Protein AF-A0A1H8PXK1-F1 (afdb_monomer)

Organism: NCBI:txid310780

Structure (mmCIF, N/CA/C/O backbone):
data_AF-A0A1H8PXK1-F1
#
_entry.id   AF-A0A1H8PXK1-F1
#
loop_
_atom_site.group_PDB
_atom_site.id
_atom_site.type_symbol
_atom_site.label_atom_id
_atom_site.label_alt_id
_atom_site.label_comp_id
_atom_site.label_asym_id
_atom_site.label_entity_id
_atom_site.label_seq_id
_atom_site.pdbx_PDB_ins_code
_atom_site.Cartn_x
_atom_site.Cartn_y
_atom_site.Cartn_z
_atom_site.occupancy
_atom_site.B_iso_or_equiv
_atom_site.auth_seq_id
_atom_site.auth_comp_id
_atom_site.auth_asym_id
_atom_site.auth_atom_id
_atom_site.pdbx_PDB_model_num
ATOM 1 N N . MET A 1 1 ? -18.614 -4.340 38.961 1.00 63.00 1 MET A N 1
ATOM 2 C CA . MET A 1 1 ? -19.180 -4.290 37.592 1.00 63.00 1 MET A CA 1
ATOM 3 C C . MET A 1 1 ? -18.493 -3.220 36.742 1.00 63.00 1 MET A C 1
ATOM 5 O O . MET A 1 1 ? -17.896 -3.577 35.738 1.00 63.00 1 MET A O 1
ATOM 9 N N . VAL A 1 2 ? -18.490 -1.946 37.166 1.00 73.38 2 VAL A N 1
ATOM 10 C CA . VAL A 1 2 ? -17.862 -0.827 36.426 1.00 73.38 2 VAL A CA 1
ATOM 11 C C . VAL A 1 2 ? -16.369 -1.059 36.145 1.00 73.38 2 VAL A C 1
ATOM 13 O O . VAL A 1 2 ? -15.947 -0.914 35.009 1.00 73.38 2 VAL A O 1
ATOM 16 N N . THR A 1 3 ? -15.591 -1.540 37.122 1.00 78.31 3 THR A N 1
ATOM 17 C CA . THR A 1 3 ? -14.147 -1.825 36.960 1.00 78.31 3 THR A CA 1
ATOM 18 C C . THR A 1 3 ? -13.835 -2.899 35.912 1.00 78.31 3 THR A C 1
ATOM 20 O O . THR A 1 3 ? -12.806 -2.842 35.248 1.00 78.31 3 THR A O 1
ATOM 23 N N . LEU A 1 4 ? -14.718 -3.892 35.753 1.00 80.62 4 LEU A N 1
ATOM 24 C CA . LEU A 1 4 ? -14.545 -4.949 34.753 1.00 80.62 4 LEU A CA 1
ATOM 25 C C . LEU A 1 4 ? -14.787 -4.400 33.343 1.00 80.62 4 LEU A C 1
ATOM 27 O O . LEU A 1 4 ? -13.998 -4.659 32.442 1.00 80.62 4 LEU A O 1
ATOM 31 N N . LEU A 1 5 ? -15.831 -3.583 33.173 1.00 74.44 5 LEU A N 1
ATOM 32 C CA . LEU A 1 5 ? -16.123 -2.929 31.899 1.00 74.44 5 LEU A CA 1
ATOM 33 C C . LEU A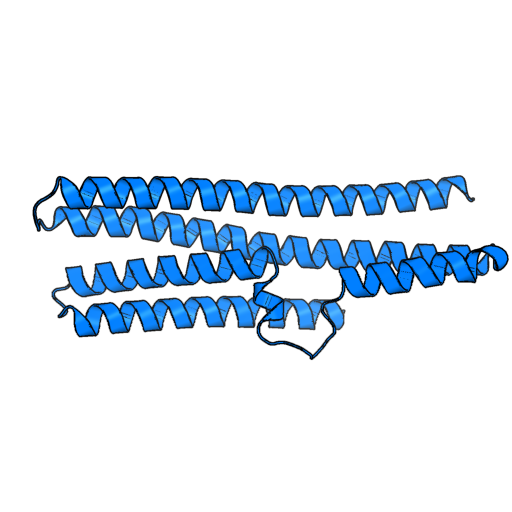 1 5 ? -15.025 -1.924 31.516 1.00 74.44 5 LEU A C 1
ATOM 35 O O . LEU A 1 5 ? -14.643 -1.856 30.350 1.00 74.44 5 LEU A O 1
ATOM 39 N N . THR A 1 6 ? -14.479 -1.158 32.466 1.00 80.00 6 THR A N 1
ATOM 40 C CA . THR A 1 6 ? -13.394 -0.213 32.156 1.00 80.00 6 THR A CA 1
ATOM 41 C C . THR A 1 6 ? -12.104 -0.946 31.805 1.00 80.00 6 THR A C 1
ATOM 43 O O . THR A 1 6 ? -11.433 -0.556 30.855 1.00 80.00 6 THR A O 1
ATOM 46 N N . THR A 1 7 ? -11.793 -2.047 32.495 1.00 85.44 7 THR A N 1
ATOM 47 C CA . THR A 1 7 ? -10.635 -2.899 32.176 1.00 85.44 7 THR A CA 1
ATOM 48 C C . THR A 1 7 ? -10.753 -3.495 30.772 1.00 85.44 7 THR A C 1
ATOM 50 O O . THR A 1 7 ? -9.784 -3.467 30.017 1.00 85.44 7 THR A O 1
ATOM 53 N N . GLU A 1 8 ? -11.940 -3.972 30.387 1.00 84.00 8 GLU A N 1
ATOM 54 C CA . GLU A 1 8 ? -12.189 -4.488 29.036 1.00 84.00 8 GLU A CA 1
ATOM 55 C C . GLU A 1 8 ? -12.054 -3.390 27.969 1.00 84.00 8 GLU A C 1
ATOM 57 O O . GLU A 1 8 ? -11.406 -3.597 26.944 1.00 84.00 8 GLU A O 1
ATOM 62 N N . HIS A 1 9 ? -12.579 -2.187 28.233 1.00 83.88 9 HIS A N 1
ATOM 63 C CA . HIS A 1 9 ? -12.414 -1.033 27.344 1.00 83.88 9 HIS A CA 1
ATOM 64 C C . HIS A 1 9 ? -10.935 -0.696 27.105 1.00 83.88 9 HIS A C 1
ATOM 66 O O . HIS A 1 9 ? -10.508 -0.555 25.958 1.00 83.88 9 HIS A O 1
ATOM 72 N N . TYR A 1 10 ? -10.142 -0.617 28.179 1.00 83.88 10 TYR A N 1
ATOM 73 C CA . TYR A 1 10 ? -8.703 -0.369 28.081 1.00 83.88 10 TYR A CA 1
ATOM 74 C C . TYR A 1 10 ? -7.969 -1.505 27.359 1.00 83.88 10 TYR A C 1
ATOM 76 O O . TYR A 1 10 ? -7.043 -1.232 26.594 1.00 83.88 10 TYR A O 1
ATOM 84 N N . ASN A 1 11 ? -8.381 -2.765 27.543 1.00 85.25 11 ASN A N 1
ATOM 85 C CA . ASN A 1 11 ? -7.791 -3.903 26.833 1.00 85.25 11 ASN A CA 1
ATOM 86 C C . ASN A 1 11 ? -8.023 -3.787 25.318 1.00 85.25 11 ASN A C 1
ATOM 88 O O . ASN A 1 11 ? -7.070 -3.879 24.544 1.00 85.25 11 ASN A O 1
ATOM 92 N N . LEU A 1 12 ? -9.258 -3.491 24.897 1.00 82.62 12 LEU A N 1
ATOM 93 C CA . LEU A 1 12 ? -9.600 -3.288 23.486 1.00 82.62 12 LEU A CA 1
ATOM 94 C C . LEU A 1 12 ? -8.857 -2.091 22.877 1.00 82.62 12 LEU A C 1
ATOM 96 O O . LEU A 1 12 ? -8.284 -2.223 21.797 1.00 82.62 12 LEU A O 1
ATOM 100 N N . GLN A 1 13 ? -8.787 -0.951 23.577 1.00 84.12 13 GLN A N 1
ATOM 101 C CA . GLN A 1 13 ? -8.002 0.203 23.116 1.00 84.12 13 GLN A CA 1
ATOM 102 C C . GLN A 1 13 ? -6.506 -0.114 23.001 1.00 84.12 13 GLN A C 1
ATOM 104 O O . GLN A 1 13 ? -5.869 0.269 22.020 1.00 84.12 13 GLN A O 1
ATOM 109 N N . THR A 1 14 ? -5.945 -0.854 23.961 1.00 86.50 14 THR A N 1
ATOM 110 C CA . THR A 1 14 ? -4.534 -1.267 23.927 1.00 86.50 14 THR A CA 1
ATOM 111 C C . THR A 1 14 ? -4.254 -2.168 22.727 1.00 86.50 14 THR A C 1
ATOM 113 O O . THR A 1 14 ? -3.273 -1.961 22.013 1.00 86.50 14 THR A O 1
ATOM 116 N N . ARG A 1 15 ? -5.138 -3.137 22.453 1.00 82.94 15 ARG A N 1
ATOM 117 C CA . ARG A 1 15 ? -5.032 -4.014 21.275 1.00 82.94 15 ARG A CA 1
ATOM 118 C C . ARG A 1 15 ? -5.136 -3.235 19.967 1.00 82.94 15 ARG A C 1
ATOM 120 O O . ARG A 1 15 ? -4.348 -3.474 19.050 1.00 82.94 15 ARG A O 1
ATOM 127 N N . ARG A 1 16 ? -6.048 -2.263 19.900 1.00 84.31 16 ARG A N 1
ATOM 128 C CA . ARG A 1 16 ? -6.195 -1.355 18.757 1.00 84.31 16 ARG A CA 1
ATOM 129 C C . ARG A 1 16 ? -4.911 -0.553 18.505 1.00 84.31 16 ARG A C 1
ATOM 131 O O . ARG A 1 16 ? -4.371 -0.570 17.403 1.00 84.31 16 ARG A O 1
ATOM 138 N N . ALA A 1 17 ? -4.354 0.067 19.546 1.00 82.56 17 ALA A N 1
ATOM 139 C CA . ALA A 1 17 ? -3.106 0.825 19.454 1.00 82.56 17 ALA A CA 1
ATOM 140 C C . ALA A 1 17 ? -1.910 -0.047 19.028 1.00 82.56 17 ALA A C 1
ATOM 142 O O . ALA A 1 17 ? -1.105 0.379 18.199 1.00 82.56 17 ALA A O 1
ATOM 143 N N . ALA A 1 18 ? -1.814 -1.281 19.536 1.00 83.94 18 ALA A N 1
ATOM 144 C CA . ALA A 1 18 ? -0.779 -2.233 19.128 1.00 83.94 18 ALA A CA 1
ATOM 145 C C . ALA A 1 18 ? -0.881 -2.596 17.634 1.00 83.94 18 ALA A C 1
ATOM 147 O O . ALA A 1 18 ? 0.130 -2.621 16.937 1.00 83.94 18 ALA A O 1
ATOM 148 N N . THR A 1 19 ? -2.103 -2.796 17.134 1.00 83.25 19 THR A N 1
ATOM 149 C CA . THR A 1 19 ? -2.398 -3.110 15.724 1.00 83.25 19 THR A CA 1
ATOM 150 C C . THR A 1 19 ? -1.973 -1.964 14.794 1.00 83.25 19 THR A C 1
ATOM 152 O O . THR A 1 19 ? -1.296 -2.188 13.787 1.00 83.25 19 THR A O 1
ATOM 155 N N . ILE A 1 20 ? -2.283 -0.716 15.170 1.00 82.62 20 ILE A N 1
ATOM 156 C CA . ILE A 1 20 ? -1.839 0.493 14.452 1.00 82.62 20 ILE A CA 1
ATOM 157 C C . ILE A 1 20 ? -0.308 0.617 14.480 1.00 82.62 20 ILE A C 1
ATOM 159 O O . ILE A 1 20 ? 0.314 0.906 13.455 1.00 82.62 20 ILE A O 1
ATOM 163 N N . GLY A 1 21 ? 0.313 0.370 15.637 1.00 84.94 21 GLY A N 1
ATOM 164 C CA . GLY A 1 21 ? 1.768 0.379 15.791 1.00 84.94 21 GLY A CA 1
ATOM 165 C C . GLY A 1 21 ? 2.464 -0.652 14.898 1.00 84.94 21 GLY A C 1
ATOM 166 O O . GLY A 1 21 ? 3.446 -0.325 14.232 1.00 84.94 21 GLY A O 1
ATOM 167 N N . GLU A 1 22 ? 1.927 -1.870 14.817 1.00 88.06 22 GLU A N 1
ATOM 168 C CA . GLU A 1 22 ? 2.435 -2.932 13.942 1.00 88.06 22 GLU A CA 1
ATOM 169 C C . GLU A 1 22 ? 2.331 -2.539 12.457 1.00 88.06 22 GLU A C 1
ATOM 171 O O . GLU A 1 22 ? 3.290 -2.725 11.699 1.00 88.06 22 GLU A O 1
ATOM 176 N N . ALA A 1 23 ? 1.206 -1.945 12.038 1.00 85.12 23 ALA A N 1
ATOM 177 C CA . ALA A 1 23 ? 1.016 -1.473 10.667 1.00 85.12 23 ALA A CA 1
ATOM 178 C C . ALA A 1 23 ? 2.016 -0.363 10.299 1.00 85.12 23 ALA A C 1
ATOM 180 O O . ALA A 1 23 ? 2.687 -0.453 9.269 1.00 85.12 23 ALA A O 1
ATOM 181 N N . ASN A 1 24 ? 2.174 0.644 11.164 1.00 87.88 24 ASN A N 1
ATOM 182 C CA . ASN A 1 24 ? 3.118 1.744 10.953 1.00 87.88 24 ASN A CA 1
ATOM 183 C C . ASN A 1 24 ? 4.578 1.270 10.971 1.00 87.88 24 ASN A C 1
ATOM 185 O O . ASN A 1 24 ? 5.387 1.728 10.159 1.00 87.88 24 ASN A O 1
ATOM 189 N N . GLY A 1 25 ? 4.916 0.331 11.860 1.00 89.56 25 GLY A N 1
ATOM 190 C CA . GLY A 1 25 ? 6.245 -0.274 11.924 1.00 89.56 25 GLY A CA 1
ATOM 191 C C . GLY A 1 25 ? 6.600 -0.989 10.622 1.00 89.56 25 GLY A C 1
ATOM 192 O O . GLY A 1 25 ? 7.664 -0.744 10.051 1.00 89.56 25 GLY A O 1
ATOM 193 N N . ARG A 1 26 ? 5.679 -1.801 10.085 1.00 92.06 26 ARG A N 1
ATOM 194 C CA . ARG A 1 26 ? 5.889 -2.461 8.789 1.00 92.06 26 ARG A CA 1
ATOM 195 C C . ARG A 1 26 ? 5.992 -1.478 7.626 1.00 92.06 26 ARG A C 1
ATOM 197 O O . ARG A 1 26 ? 6.892 -1.627 6.801 1.00 92.06 26 ARG A O 1
ATOM 204 N N . ALA A 1 27 ? 5.118 -0.473 7.572 1.00 90.31 27 ALA A N 1
ATOM 205 C CA . ALA A 1 27 ? 5.166 0.561 6.541 1.00 90.31 27 ALA A CA 1
ATOM 206 C C . ALA A 1 27 ? 6.517 1.294 6.542 1.00 90.31 27 ALA A C 1
ATOM 208 O O . ALA A 1 27 ? 7.114 1.496 5.488 1.00 90.31 27 ALA A O 1
ATOM 209 N N . SER A 1 28 ? 7.036 1.622 7.728 1.00 92.69 28 SER A N 1
ATOM 210 C CA . SER A 1 28 ? 8.327 2.299 7.886 1.00 92.69 28 SER A CA 1
ATOM 211 C C . SER A 1 28 ? 9.496 1.434 7.409 1.00 92.69 28 SER A C 1
ATOM 213 O O . SER A 1 28 ? 10.359 1.924 6.685 1.00 92.69 28 SER A O 1
ATOM 215 N N . ILE A 1 29 ? 9.509 0.140 7.758 1.00 94.62 29 ILE A N 1
ATOM 216 C CA . ILE A 1 29 ? 10.537 -0.807 7.292 1.00 94.62 29 ILE A CA 1
ATOM 217 C C . ILE A 1 29 ? 10.499 -0.929 5.766 1.00 94.62 29 ILE A C 1
ATOM 219 O O . ILE A 1 29 ? 11.542 -0.859 5.117 1.00 94.62 29 ILE A O 1
ATOM 223 N N . PHE A 1 30 ? 9.304 -1.064 5.188 1.00 94.62 30 PHE A N 1
ATOM 224 C CA . PHE A 1 30 ? 9.127 -1.147 3.742 1.00 94.62 30 PHE A CA 1
ATOM 225 C C . PHE A 1 30 ? 9.618 0.120 3.032 1.00 94.62 30 PHE A C 1
ATOM 227 O O . PHE A 1 30 ? 10.437 0.027 2.121 1.00 94.62 30 PHE A O 1
ATOM 234 N N . LEU A 1 31 ? 9.191 1.305 3.474 1.00 94.81 31 LEU A N 1
ATOM 235 C CA . LEU A 1 31 ? 9.626 2.576 2.889 1.00 94.81 31 LEU A CA 1
ATOM 236 C C . LEU A 1 31 ? 11.137 2.796 3.033 1.00 94.81 31 LEU A C 1
ATOM 238 O O . LEU A 1 31 ? 11.771 3.303 2.106 1.00 94.81 31 LEU A O 1
ATOM 242 N N . GLY A 1 32 ? 11.725 2.381 4.158 1.00 96.69 32 GLY A N 1
ATOM 243 C CA . GLY A 1 32 ? 13.173 2.395 4.361 1.00 96.69 32 GLY A CA 1
ATOM 244 C C . GLY A 1 32 ? 13.905 1.497 3.360 1.00 96.69 32 GLY A C 1
ATOM 245 O O . GLY A 1 32 ? 14.854 1.946 2.716 1.00 96.69 32 GLY A O 1
ATOM 246 N N . ALA A 1 33 ? 13.427 0.264 3.166 1.00 96.50 33 ALA A N 1
ATOM 247 C CA . ALA A 1 33 ? 13.987 -0.673 2.194 1.00 96.50 33 ALA A CA 1
ATOM 248 C C . ALA A 1 33 ? 13.853 -0.160 0.752 1.00 96.50 33 ALA A C 1
ATOM 250 O O . ALA A 1 33 ? 14.826 -0.197 0.001 1.00 96.50 33 ALA A O 1
ATOM 251 N N . VAL A 1 34 ? 12.686 0.376 0.378 1.00 96.00 34 VAL A N 1
ATOM 252 C CA . VAL A 1 34 ? 12.451 0.973 -0.947 1.00 96.00 34 VAL A CA 1
ATOM 253 C C . VAL A 1 34 ? 13.386 2.151 -1.183 1.00 96.00 34 VAL A C 1
ATOM 255 O O . VAL A 1 34 ? 14.027 2.218 -2.227 1.00 96.00 34 VAL A O 1
ATOM 258 N N . SER A 1 35 ? 13.524 3.045 -0.204 1.00 96.50 35 SER A N 1
ATOM 259 C CA . SER A 1 35 ? 14.420 4.198 -0.314 1.00 96.50 35 SER A CA 1
ATOM 260 C C . SER A 1 35 ? 15.870 3.754 -0.520 1.00 96.50 35 SER A C 1
ATOM 262 O O . SER A 1 35 ? 16.519 4.200 -1.463 1.00 96.50 35 SER A O 1
ATOM 264 N N . ALA A 1 36 ? 16.364 2.825 0.305 1.00 95.88 36 ALA A N 1
ATOM 265 C CA . ALA A 1 36 ? 17.718 2.290 0.177 1.00 95.88 36 ALA A CA 1
ATOM 266 C C . ALA A 1 36 ? 17.940 1.559 -1.161 1.00 95.88 36 ALA A C 1
ATOM 268 O O . ALA A 1 36 ? 18.980 1.740 -1.794 1.00 95.88 36 ALA A O 1
ATOM 269 N N . GLY A 1 37 ? 16.960 0.775 -1.618 1.00 94.75 37 GLY A N 1
ATOM 270 C CA . GLY A 1 37 ? 17.036 0.054 -2.888 1.00 94.75 37 GLY A CA 1
ATOM 271 C C . GLY A 1 37 ? 17.039 0.983 -4.103 1.00 94.75 37 GLY A C 1
ATOM 272 O O . GLY A 1 37 ? 17.863 0.809 -4.997 1.00 94.75 37 GLY A O 1
ATOM 273 N N . LEU A 1 38 ? 16.198 2.022 -4.115 1.00 93.44 38 LEU A N 1
ATOM 274 C CA . LEU A 1 38 ? 16.193 3.028 -5.184 1.00 93.44 38 LEU A CA 1
ATOM 275 C C . LEU A 1 38 ? 17.495 3.839 -5.216 1.00 93.44 38 LEU A C 1
ATOM 277 O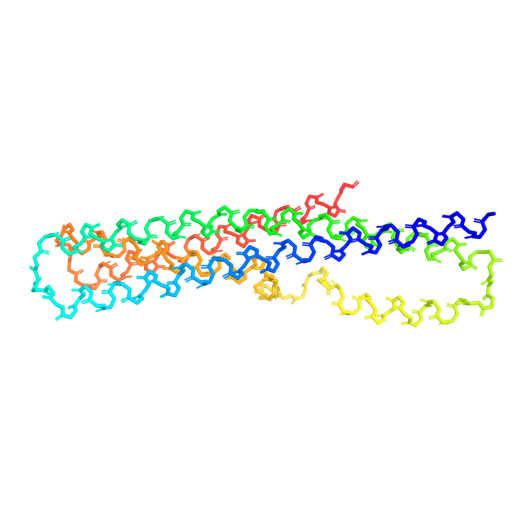 O . LEU A 1 38 ? 18.000 4.142 -6.296 1.00 93.44 38 LEU A O 1
ATOM 281 N N . ILE A 1 39 ? 18.074 4.146 -4.050 1.00 94.25 39 ILE A N 1
ATOM 282 C CA . ILE A 1 39 ? 19.400 4.771 -3.958 1.00 94.25 39 ILE A CA 1
ATOM 283 C C . ILE A 1 39 ? 20.468 3.852 -4.570 1.00 94.25 39 ILE A C 1
ATOM 285 O O . ILE A 1 39 ? 21.288 4.314 -5.365 1.00 94.25 39 ILE A O 1
ATOM 289 N N . ALA A 1 40 ? 20.447 2.555 -4.247 1.00 92.12 40 ALA A N 1
ATOM 290 C CA . ALA A 1 40 ? 21.396 1.583 -4.788 1.00 92.12 40 ALA A CA 1
ATOM 291 C C . ALA A 1 40 ? 21.299 1.463 -6.320 1.00 92.12 40 ALA A C 1
ATOM 293 O O . ALA A 1 40 ? 22.327 1.500 -6.996 1.00 92.12 40 ALA A O 1
ATOM 294 N N . ILE A 1 41 ? 20.079 1.400 -6.866 1.00 90.94 41 ILE A N 1
ATOM 295 C CA . ILE A 1 41 ? 19.820 1.412 -8.317 1.00 90.94 41 ILE A CA 1
ATOM 296 C C . ILE A 1 41 ? 20.350 2.708 -8.949 1.00 90.94 41 ILE A C 1
ATOM 298 O O . ILE A 1 41 ? 21.052 2.666 -9.959 1.00 90.94 41 ILE A O 1
ATOM 302 N N . GLY A 1 42 ? 20.092 3.864 -8.328 1.00 88.44 42 GLY A N 1
ATOM 303 C CA . GLY A 1 42 ? 20.587 5.158 -8.805 1.00 88.44 42 GLY A CA 1
ATOM 304 C C . GLY A 1 42 ? 22.115 5.213 -8.910 1.00 88.44 42 GLY A C 1
ATOM 305 O O . GLY A 1 42 ? 22.654 5.606 -9.946 1.00 88.44 42 GLY A O 1
ATOM 306 N N . PHE A 1 43 ? 22.832 4.754 -7.879 1.00 88.44 43 PHE A N 1
ATOM 307 C CA . PHE A 1 43 ? 24.296 4.663 -7.920 1.00 88.44 43 PHE A CA 1
ATOM 308 C C . PHE A 1 43 ? 24.790 3.662 -8.968 1.00 88.44 43 PHE A C 1
ATOM 310 O O . PHE A 1 43 ? 25.752 3.943 -9.693 1.00 88.44 43 PHE A O 1
ATOM 317 N N . HIS A 1 44 ? 24.124 2.515 -9.089 1.00 84.62 44 HIS A N 1
ATOM 318 C CA . HIS A 1 44 ? 24.481 1.504 -10.074 1.00 84.62 44 HIS A CA 1
ATOM 319 C C . HIS A 1 44 ? 24.360 2.040 -11.510 1.00 84.62 44 HIS A C 1
ATOM 321 O O . HIS A 1 44 ? 25.294 1.889 -12.301 1.00 84.62 44 HIS A O 1
ATOM 327 N N . GLY A 1 45 ? 23.282 2.766 -11.824 1.00 78.88 45 GLY A N 1
ATOM 328 C CA . GLY A 1 45 ? 23.059 3.371 -13.141 1.00 78.88 45 GLY A CA 1
ATOM 329 C C . GLY A 1 45 ? 24.045 4.487 -13.516 1.00 78.88 45 GLY A C 1
ATOM 330 O O . GLY A 1 45 ? 24.281 4.715 -14.698 1.00 78.88 45 GLY A O 1
ATOM 331 N N . THR A 1 46 ? 24.656 5.170 -12.540 1.00 75.69 46 THR A N 1
ATOM 332 C CA . THR A 1 46 ? 25.688 6.199 -12.810 1.00 75.69 46 THR A CA 1
ATOM 333 C C . THR A 1 46 ? 27.091 5.631 -13.035 1.00 75.69 46 THR A C 1
ATOM 335 O O . THR A 1 46 ? 27.907 6.265 -13.700 1.00 75.69 46 THR A O 1
ATOM 338 N N . SER A 1 47 ? 27.383 4.454 -12.476 1.00 69.62 47 SER A N 1
ATOM 339 C CA . SER A 1 47 ? 28.721 3.844 -12.484 1.00 69.62 47 SER A CA 1
ATOM 340 C C . SER A 1 47 ? 28.885 2.750 -13.538 1.00 69.62 47 SER A C 1
ATOM 342 O O . SER A 1 47 ? 29.998 2.503 -14.003 1.00 69.62 47 SER A O 1
ATOM 344 N N . SER A 1 48 ? 27.790 2.101 -13.936 1.00 62.47 48 SER A N 1
ATOM 345 C CA . SER A 1 48 ? 27.799 1.059 -14.957 1.00 62.47 48 SER A CA 1
ATOM 346 C C . SER A 1 48 ? 27.445 1.635 -16.332 1.00 62.47 48 SER A C 1
ATOM 348 O O . SER A 1 48 ? 26.427 2.295 -16.521 1.00 62.47 48 SER A O 1
ATOM 350 N N . GLY A 1 49 ? 28.293 1.379 -17.334 1.00 61.12 49 GLY A N 1
ATOM 351 C CA . GLY A 1 49 ? 27.872 1.488 -18.733 1.00 61.12 49 GLY A CA 1
ATOM 352 C C . GLY A 1 49 ? 26.741 0.493 -19.032 1.00 61.12 49 GLY A C 1
ATOM 353 O O . GLY A 1 49 ? 26.443 -0.366 -18.208 1.00 61.12 49 GLY A O 1
ATOM 354 N N . ARG A 1 50 ? 26.121 0.576 -20.219 1.00 59.19 50 ARG A N 1
ATOM 355 C CA . ARG A 1 50 ? 24.973 -0.256 -20.645 1.00 59.19 50 ARG A CA 1
ATOM 356 C C . ARG A 1 50 ? 25.353 -1.740 -20.835 1.00 59.19 50 ARG A C 1
ATOM 358 O O . ARG A 1 50 ? 25.360 -2.244 -21.956 1.00 59.19 50 ARG A O 1
ATOM 365 N N . ALA A 1 51 ? 25.723 -2.418 -19.752 1.00 64.56 51 ALA A N 1
ATOM 366 C CA . ALA A 1 51 ? 26.156 -3.805 -19.710 1.00 64.56 51 ALA A CA 1
ATOM 367 C C . ALA A 1 51 ? 24.988 -4.725 -19.298 1.00 64.56 51 ALA A C 1
ATOM 369 O O . ALA A 1 51 ? 24.107 -4.311 -18.549 1.00 64.56 51 ALA A O 1
ATOM 370 N N . PRO A 1 52 ? 24.973 -5.999 -19.728 1.00 63.03 52 PRO A N 1
ATOM 371 C CA . PRO A 1 52 ? 23.916 -6.948 -19.358 1.00 63.03 52 PRO A CA 1
ATOM 372 C C . PRO A 1 52 ? 23.764 -7.164 -17.841 1.00 63.03 52 PRO A C 1
ATOM 374 O O . PRO A 1 52 ? 22.667 -7.442 -17.367 1.00 63.03 52 PRO A O 1
ATOM 377 N N . GLY A 1 53 ? 24.850 -7.008 -17.072 1.00 68.44 53 GLY A N 1
ATOM 378 C CA . GLY A 1 53 ? 24.832 -7.139 -15.609 1.00 68.44 53 GLY A CA 1
ATOM 379 C C . GLY A 1 53 ? 23.979 -6.082 -14.898 1.00 68.44 53 GLY A C 1
ATOM 380 O O . GLY A 1 53 ? 23.496 -6.344 -13.800 1.00 68.44 53 GLY A O 1
ATOM 381 N N . THR A 1 54 ? 23.741 -4.936 -15.542 1.00 75.56 54 THR A N 1
ATOM 382 C CA . THR A 1 54 ? 22.963 -3.825 -14.983 1.00 75.56 54 THR A CA 1
ATOM 383 C C . THR A 1 54 ? 21.492 -4.196 -14.807 1.00 75.56 54 THR A C 1
ATOM 385 O O . THR A 1 54 ? 20.906 -3.969 -13.754 1.00 75.56 54 THR A O 1
ATOM 388 N N . VAL A 1 55 ? 20.920 -4.886 -15.798 1.00 83.31 55 VAL A N 1
ATOM 389 C CA . VAL A 1 55 ? 19.524 -5.351 -15.758 1.00 83.31 55 VAL A CA 1
ATOM 390 C C . VAL A 1 55 ? 19.317 -6.362 -14.631 1.00 83.31 55 VAL A C 1
ATOM 392 O O . VAL A 1 55 ? 18.312 -6.308 -13.932 1.00 83.31 55 VAL A O 1
ATOM 395 N N . LEU A 1 56 ? 20.267 -7.282 -14.435 1.00 88.44 56 LEU A N 1
ATOM 396 C CA . LEU A 1 56 ? 20.137 -8.323 -13.417 1.00 88.44 56 LEU A CA 1
ATOM 397 C C . LEU A 1 56 ? 20.103 -7.732 -12.002 1.00 88.44 56 LEU A C 1
ATOM 399 O O . LEU A 1 56 ? 19.298 -8.167 -11.182 1.00 88.44 56 LEU A O 1
ATOM 403 N N . PHE A 1 57 ? 20.960 -6.747 -11.720 1.00 89.00 57 PHE A N 1
ATOM 404 C CA . PHE A 1 57 ? 20.979 -6.073 -10.424 1.00 89.00 57 PHE A CA 1
ATOM 405 C C . PHE A 1 57 ? 19.658 -5.345 -10.148 1.00 89.00 57 PHE A C 1
ATOM 407 O O . PHE A 1 57 ? 19.053 -5.563 -9.097 1.00 89.00 57 PHE A O 1
ATOM 414 N N . ASP A 1 58 ? 19.186 -4.546 -11.108 1.00 90.00 58 ASP A N 1
ATOM 415 C CA . ASP A 1 58 ? 17.953 -3.768 -10.967 1.00 90.00 58 ASP A CA 1
ATOM 416 C C . ASP A 1 58 ? 16.743 -4.678 -10.722 1.00 90.00 58 ASP A C 1
ATOM 418 O O . ASP A 1 58 ? 15.962 -4.433 -9.803 1.00 90.00 58 ASP A O 1
ATOM 422 N N . VAL A 1 59 ? 16.633 -5.775 -11.477 1.00 91.69 59 VAL A N 1
ATOM 423 C CA . VAL A 1 59 ? 15.555 -6.763 -11.320 1.00 91.69 59 VAL A CA 1
ATOM 424 C C . VAL A 1 59 ? 15.625 -7.460 -9.966 1.00 91.69 59 VAL A C 1
ATOM 426 O O . VAL A 1 59 ? 14.614 -7.599 -9.287 1.00 91.69 59 VAL A O 1
ATOM 429 N N . LEU A 1 60 ? 16.810 -7.882 -9.514 1.00 93.75 60 LEU A N 1
ATOM 430 C CA . LEU A 1 60 ? 16.942 -8.539 -8.208 1.00 93.75 60 LEU A CA 1
ATOM 431 C C . LEU A 1 60 ? 16.503 -7.621 -7.060 1.00 93.75 60 LEU A C 1
ATOM 433 O O . LEU A 1 60 ? 15.806 -8.067 -6.145 1.00 93.75 60 LEU A O 1
ATOM 437 N N . VAL A 1 61 ? 16.880 -6.341 -7.114 1.00 94.19 61 VAL A N 1
ATOM 438 C CA . VAL A 1 61 ? 16.481 -5.352 -6.105 1.00 94.19 61 VAL A CA 1
ATOM 439 C C . VAL A 1 61 ? 14.978 -5.081 -6.186 1.00 94.19 61 VAL A C 1
ATOM 441 O O . VAL A 1 61 ? 14.286 -5.195 -5.172 1.00 94.19 61 VAL A O 1
ATOM 444 N N . LEU A 1 62 ? 14.446 -4.770 -7.372 1.00 94.25 62 LEU A N 1
ATOM 445 C CA . LEU A 1 62 ? 13.029 -4.442 -7.563 1.00 94.25 62 LEU A CA 1
ATOM 446 C C . LEU A 1 62 ? 12.103 -5.619 -7.241 1.00 94.25 62 LEU A C 1
ATOM 448 O O . LEU A 1 62 ? 11.066 -5.416 -6.606 1.00 94.25 62 LEU A O 1
ATOM 452 N N . SER A 1 63 ? 12.487 -6.842 -7.603 1.00 94.19 63 SER A N 1
ATOM 453 C CA . SER A 1 63 ? 11.715 -8.048 -7.307 1.00 94.19 63 SER A CA 1
ATOM 454 C C . SER A 1 63 ? 11.652 -8.319 -5.799 1.00 94.19 63 SER A C 1
ATOM 456 O O . SER A 1 63 ? 10.576 -8.565 -5.247 1.00 94.19 63 SER A O 1
ATOM 458 N N . CYS A 1 64 ? 12.776 -8.157 -5.091 1.00 95.56 64 CYS A N 1
ATOM 459 C CA . CYS A 1 64 ? 12.826 -8.299 -3.634 1.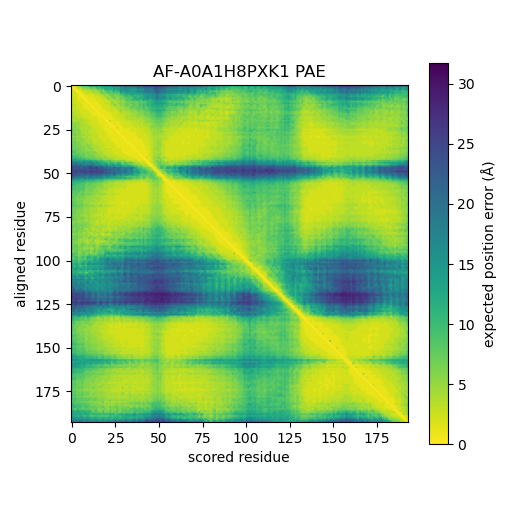00 95.56 64 CYS A CA 1
ATOM 460 C C . CYS A 1 64 ? 11.971 -7.231 -2.921 1.00 95.56 64 CYS A C 1
ATOM 462 O O . CYS A 1 64 ? 11.212 -7.545 -2.000 1.00 95.56 64 CYS A O 1
ATOM 464 N N . LEU A 1 65 ? 12.024 -5.977 -3.388 1.00 95.19 65 LEU A N 1
ATOM 465 C CA . LEU A 1 65 ? 11.183 -4.894 -2.867 1.00 95.19 65 LEU A CA 1
ATOM 466 C C . LEU A 1 65 ? 9.695 -5.112 -3.165 1.00 95.19 65 LEU A C 1
ATOM 468 O O . LEU A 1 65 ? 8.858 -4.863 -2.299 1.00 95.19 65 LEU A O 1
ATOM 472 N N . SER A 1 66 ? 9.361 -5.607 -4.357 1.00 93.06 66 SER A N 1
ATOM 473 C CA . SER A 1 66 ? 7.983 -5.933 -4.744 1.00 93.06 66 SER A CA 1
ATOM 474 C C . SER A 1 66 ? 7.417 -7.055 -3.873 1.00 93.06 66 SER A C 1
ATOM 476 O O . SER A 1 66 ? 6.284 -6.962 -3.399 1.00 93.06 66 SER A O 1
ATOM 478 N N . PHE A 1 67 ? 8.221 -8.082 -3.585 1.00 95.00 67 PHE A N 1
ATOM 479 C CA . PHE A 1 67 ? 7.850 -9.145 -2.653 1.00 95.00 67 PHE A CA 1
ATOM 480 C C . PHE A 1 67 ? 7.607 -8.605 -1.236 1.00 95.00 67 PHE A C 1
ATOM 482 O O . PHE A 1 67 ? 6.562 -8.880 -0.639 1.00 95.00 67 PHE A O 1
ATOM 489 N N . LEU A 1 68 ? 8.532 -7.792 -0.713 1.00 95.25 68 LEU A N 1
ATOM 490 C CA . LEU A 1 68 ? 8.396 -7.174 0.609 1.00 95.25 68 LEU A CA 1
ATOM 491 C C . LEU A 1 68 ? 7.144 -6.287 0.700 1.00 95.25 68 LEU A C 1
ATOM 493 O O . LEU A 1 68 ? 6.424 -6.333 1.702 1.00 95.25 68 LEU A O 1
ATOM 497 N N . GLY A 1 69 ? 6.865 -5.513 -0.350 1.00 92.38 69 GLY A N 1
ATOM 498 C CA . GLY A 1 69 ? 5.665 -4.689 -0.467 1.00 92.38 69 GLY A CA 1
ATOM 499 C C . GLY A 1 69 ? 4.386 -5.522 -0.443 1.00 92.38 69 GLY A C 1
ATOM 500 O O . GLY A 1 69 ? 3.464 -5.210 0.310 1.00 92.38 69 GLY A O 1
ATOM 501 N N . GLY A 1 70 ? 4.366 -6.649 -1.161 1.00 92.06 70 GLY A N 1
ATOM 502 C CA . GLY A 1 70 ? 3.246 -7.590 -1.163 1.00 92.06 70 GLY A CA 1
ATOM 503 C C . GLY A 1 70 ? 2.955 -8.174 0.222 1.00 92.06 70 GLY A C 1
ATOM 504 O O . GLY A 1 70 ? 1.823 -8.102 0.698 1.00 92.06 70 GLY A O 1
ATOM 505 N N . VAL A 1 71 ? 3.973 -8.696 0.913 1.00 94.06 71 VAL A N 1
ATOM 506 C CA . VAL A 1 71 ? 3.810 -9.243 2.276 1.00 94.06 71 VAL A CA 1
ATOM 507 C C . VAL A 1 71 ? 3.333 -8.164 3.249 1.00 94.06 71 VAL A C 1
ATOM 509 O O . VAL A 1 71 ? 2.441 -8.402 4.067 1.00 94.06 71 VAL A O 1
ATOM 512 N N . THR A 1 72 ? 3.895 -6.961 3.137 1.00 91.06 72 THR A N 1
ATOM 513 C CA . THR A 1 72 ? 3.503 -5.822 3.969 1.00 91.06 72 THR A CA 1
ATOM 514 C C . THR A 1 72 ? 2.048 -5.435 3.721 1.00 91.06 72 THR A C 1
ATOM 516 O O . THR A 1 72 ? 1.289 -5.267 4.674 1.00 91.06 72 THR A O 1
ATOM 519 N N . PHE A 1 73 ? 1.634 -5.371 2.455 1.00 90.88 73 PHE A N 1
ATOM 520 C CA . PHE A 1 73 ? 0.262 -5.083 2.055 1.00 90.88 73 PHE A CA 1
ATOM 521 C C . PHE A 1 73 ? -0.732 -6.074 2.666 1.00 90.88 73 PHE A C 1
ATOM 523 O O . PHE A 1 73 ? -1.674 -5.648 3.335 1.00 90.88 73 PHE A O 1
ATOM 530 N N . LEU A 1 74 ? -0.512 -7.385 2.485 1.00 90.12 74 LEU A N 1
ATOM 531 C CA . LEU A 1 74 ? -1.419 -8.416 3.007 1.00 90.12 74 LEU A CA 1
ATOM 532 C C . LEU A 1 74 ? -1.621 -8.256 4.512 1.00 90.12 74 LEU A C 1
ATOM 534 O O . LEU A 1 74 ? -2.749 -8.271 5.003 1.00 90.12 74 LEU A O 1
ATOM 538 N N . ARG A 1 75 ? -0.524 -8.049 5.237 1.00 88.69 75 ARG A N 1
ATOM 539 C CA . ARG A 1 75 ? -0.576 -7.957 6.686 1.00 88.69 75 ARG A CA 1
ATOM 540 C C . ARG A 1 75 ? -1.186 -6.644 7.173 1.00 88.69 75 ARG A C 1
ATOM 542 O O . ARG A 1 75 ? -1.919 -6.651 8.153 1.00 88.69 75 ARG A O 1
ATOM 549 N N . CYS A 1 76 ? -0.968 -5.533 6.473 1.00 86.88 76 CYS A N 1
ATOM 550 C CA . CYS A 1 76 ? -1.681 -4.284 6.748 1.00 86.88 76 CYS A CA 1
ATOM 551 C C . CYS A 1 76 ? -3.194 -4.414 6.505 1.00 86.88 76 CYS A C 1
ATOM 553 O O . CYS A 1 76 ? -3.968 -3.804 7.239 1.00 86.88 76 CYS A O 1
ATOM 555 N N . VAL A 1 77 ? -3.630 -5.216 5.525 1.00 85.12 77 VAL A N 1
ATOM 556 C CA . VAL A 1 77 ? -5.060 -5.510 5.316 1.00 85.12 77 VAL A CA 1
ATOM 557 C C . VAL A 1 77 ? -5.633 -6.321 6.480 1.00 85.12 77 VAL A C 1
ATOM 559 O O . VAL A 1 77 ? -6.721 -5.997 6.945 1.00 85.12 77 VAL A O 1
ATOM 562 N N . GLU A 1 78 ? -4.922 -7.335 6.976 1.00 86.69 78 GLU A N 1
ATOM 563 C CA . GLU A 1 78 ? -5.348 -8.104 8.158 1.00 86.69 78 GLU A CA 1
ATOM 564 C C . GLU A 1 78 ? -5.469 -7.219 9.399 1.00 86.69 78 GLU A C 1
ATOM 566 O O . GLU A 1 78 ? -6.517 -7.198 10.035 1.00 86.69 78 GLU A O 1
ATOM 571 N N . LEU A 1 79 ? -4.437 -6.420 9.681 1.00 84.56 79 LEU A N 1
ATOM 572 C CA . LEU A 1 79 ? -4.436 -5.481 10.803 1.00 84.56 79 LEU A CA 1
ATOM 573 C C . LEU A 1 79 ? -5.594 -4.478 10.707 1.00 84.56 79 LEU A C 1
ATOM 575 O O . LEU A 1 79 ? -6.191 -4.129 11.717 1.00 84.56 79 LEU A O 1
ATOM 579 N N . ALA A 1 80 ? -5.956 -4.041 9.498 1.00 80.69 80 ALA A N 1
ATOM 580 C CA . ALA A 1 80 ? -7.097 -3.152 9.304 1.00 80.69 80 ALA A CA 1
ATOM 581 C C . ALA A 1 80 ? -8.448 -3.829 9.612 1.00 80.69 80 ALA A C 1
ATOM 583 O O . ALA A 1 80 ? -9.372 -3.167 10.081 1.00 80.69 80 ALA A O 1
ATOM 584 N N . ILE A 1 81 ? -8.573 -5.138 9.366 1.00 81.19 81 ILE A N 1
ATOM 585 C CA . ILE A 1 81 ? -9.768 -5.917 9.727 1.00 81.19 81 ILE A CA 1
ATOM 586 C C . ILE A 1 81 ? -9.819 -6.135 11.243 1.00 81.19 81 ILE A C 1
ATOM 588 O O . ILE A 1 81 ? -10.882 -5.972 11.842 1.00 81.19 81 ILE A O 1
ATOM 592 N N . ASP A 1 82 ? -8.686 -6.456 11.867 1.00 82.12 82 ASP A N 1
ATOM 593 C CA . ASP A 1 82 ? -8.595 -6.619 13.322 1.00 82.12 82 ASP A CA 1
ATOM 594 C C . ASP A 1 82 ? -8.941 -5.299 14.041 1.00 82.12 82 ASP A C 1
ATOM 596 O O . ASP A 1 82 ? -9.739 -5.295 14.980 1.00 82.12 82 ASP A O 1
ATOM 600 N N . ASP A 1 83 ? -8.431 -4.159 13.551 1.00 80.75 83 ASP A N 1
ATOM 601 C CA . ASP A 1 83 ? -8.769 -2.815 14.054 1.00 80.75 83 ASP A CA 1
ATOM 602 C C . ASP A 1 83 ? -10.282 -2.558 14.023 1.00 80.75 83 ASP A C 1
ATOM 604 O O . ASP A 1 83 ? -10.858 -2.068 15.000 1.00 80.75 83 ASP A O 1
ATOM 608 N N . TRP A 1 84 ? -10.943 -2.964 12.935 1.00 76.81 84 TRP A N 1
ATOM 609 C CA . TRP A 1 84 ? -12.390 -2.839 12.787 1.00 76.81 84 TRP A CA 1
ATOM 610 C C . TRP A 1 84 ? -13.162 -3.661 13.827 1.00 76.81 84 TRP A C 1
ATOM 612 O O . TRP A 1 84 ? -14.129 -3.172 14.416 1.00 76.81 84 TRP A O 1
ATOM 622 N N . GLN A 1 85 ? -12.728 -4.891 14.110 1.00 79.56 85 GLN A N 1
ATOM 623 C CA . GLN A 1 85 ? -13.360 -5.727 15.134 1.00 79.56 85 GLN A CA 1
ATOM 624 C C . GLN A 1 85 ? -1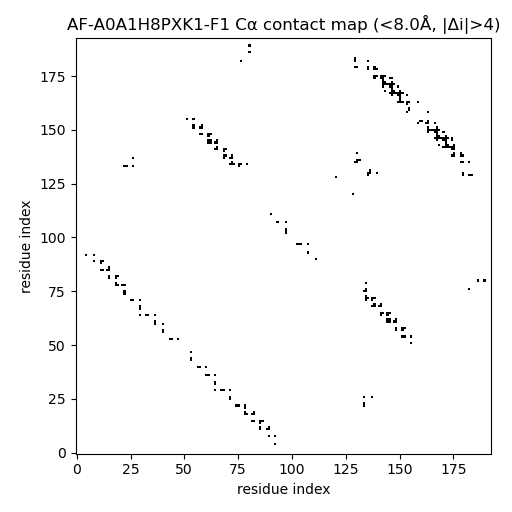3.201 -5.129 16.538 1.00 79.56 85 GLN A C 1
ATOM 626 O O . GLN A 1 85 ? -14.161 -5.116 17.316 1.00 79.56 85 GLN A O 1
ATOM 631 N N . TYR A 1 86 ? -12.025 -4.578 16.856 1.00 77.75 86 TYR A N 1
ATOM 632 C CA . TYR A 1 86 ? -11.811 -3.881 18.126 1.00 77.75 86 TYR A CA 1
ATOM 633 C C . TYR A 1 86 ? -12.685 -2.630 18.245 1.00 77.75 86 TYR A C 1
ATOM 635 O O . TYR A 1 86 ? -13.255 -2.387 19.311 1.00 77.75 86 TYR A O 1
ATOM 643 N N . TYR A 1 87 ? -12.851 -1.877 17.154 1.00 77.94 87 TYR A N 1
ATOM 644 C CA . TYR A 1 87 ? -13.758 -0.732 17.106 1.00 77.94 87 TYR A CA 1
ATOM 645 C C . TYR A 1 87 ? -15.206 -1.141 17.414 1.00 77.94 87 TYR A C 1
ATOM 647 O O . TYR A 1 87 ? -15.817 -0.569 18.318 1.00 77.94 87 TYR A O 1
ATOM 655 N N . LEU A 1 88 ? -15.727 -2.185 16.757 1.00 79.00 88 LEU A N 1
ATOM 656 C CA . LEU A 1 88 ? -17.079 -2.693 17.023 1.00 79.00 88 LEU A CA 1
ATOM 657 C C . LEU A 1 88 ? -17.264 -3.124 18.487 1.00 79.00 88 LEU A C 1
ATOM 659 O O . LEU A 1 88 ? -18.291 -2.814 19.096 1.00 79.00 88 LEU A O 1
ATOM 663 N N . GLY A 1 89 ? -16.264 -3.791 19.073 1.00 78.44 89 GLY A N 1
ATOM 664 C CA . GLY A 1 89 ? -16.276 -4.173 20.487 1.00 78.44 89 GLY A CA 1
ATOM 665 C C . GLY A 1 89 ? -16.365 -2.964 21.424 1.00 78.44 89 GLY A C 1
ATOM 666 O O . GLY A 1 89 ? -17.191 -2.947 22.341 1.00 78.44 89 GLY A O 1
ATOM 667 N N . ILE A 1 90 ? -15.577 -1.916 21.158 1.00 79.88 90 ILE A N 1
ATOM 668 C CA . ILE A 1 90 ? -15.614 -0.660 21.920 1.00 79.88 90 ILE A CA 1
ATOM 669 C C . ILE A 1 90 ? -16.986 0.010 21.787 1.00 79.88 90 ILE A C 1
ATOM 671 O O . ILE A 1 90 ? -17.559 0.422 22.798 1.00 79.88 90 ILE A O 1
ATOM 675 N N . THR A 1 91 ? -17.548 0.081 20.576 1.00 79.44 91 THR A N 1
ATOM 676 C CA . THR A 1 91 ? -18.876 0.665 20.337 1.00 79.44 91 THR A CA 1
ATOM 677 C C . THR A 1 91 ? -19.980 -0.107 21.064 1.00 79.44 91 THR A C 1
ATOM 679 O O . THR A 1 91 ? -20.850 0.508 21.683 1.00 79.44 91 THR A O 1
ATOM 682 N N . ALA A 1 92 ? -19.939 -1.443 21.060 1.00 80.06 92 ALA A N 1
ATOM 683 C CA . ALA A 1 92 ? -20.905 -2.275 21.779 1.00 80.06 92 ALA A CA 1
ATOM 684 C C . ALA A 1 92 ? -20.818 -2.082 23.304 1.00 80.06 92 ALA A C 1
ATOM 686 O O . ALA A 1 92 ? -21.840 -2.003 23.993 1.00 80.06 92 ALA A O 1
ATOM 687 N N . LEU A 1 93 ? -19.602 -1.954 23.841 1.00 79.00 93 LEU A N 1
ATOM 688 C CA . LEU A 1 93 ? -19.382 -1.667 25.258 1.00 79.00 93 LEU A CA 1
ATOM 689 C C . LEU A 1 93 ? -19.890 -0.264 25.627 1.00 79.00 93 LEU A C 1
ATOM 691 O O . LEU A 1 93 ? -20.554 -0.084 26.647 1.00 79.00 93 LEU A O 1
ATOM 695 N N . ARG A 1 94 ? -19.642 0.711 24.748 1.00 77.25 94 ARG A N 1
ATOM 696 C CA . ARG A 1 94 ? -20.110 2.097 24.846 1.00 77.25 94 ARG A CA 1
ATOM 697 C C . ARG A 1 94 ? -21.642 2.187 24.88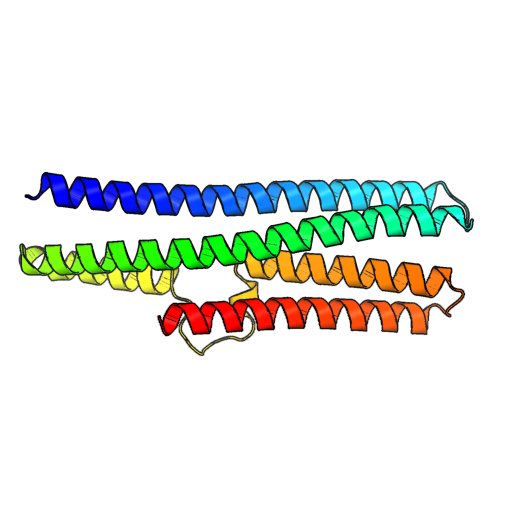6 1.00 77.25 94 ARG A C 1
ATOM 699 O O . ARG A 1 94 ? -22.182 2.858 25.759 1.00 77.25 94 ARG A O 1
ATOM 706 N N . GLN A 1 95 ? -22.345 1.427 24.048 1.00 77.44 95 GLN A N 1
ATOM 707 C CA . GLN A 1 95 ? -23.812 1.304 24.087 1.00 77.44 95 GLN A CA 1
ATOM 708 C C . GLN A 1 95 ? -24.323 0.740 25.429 1.00 77.44 95 GLN A C 1
ATOM 710 O O . GLN A 1 95 ? -25.306 1.233 25.988 1.00 77.44 95 GLN A O 1
ATOM 715 N N . ARG A 1 96 ? -23.626 -0.250 26.006 1.00 76.38 96 ARG A N 1
ATOM 716 C CA . ARG A 1 96 ? -23.977 -0.793 27.331 1.00 76.38 96 ARG A CA 1
ATOM 717 C C . ARG A 1 96 ? -23.792 0.223 28.459 1.00 76.38 96 ARG A C 1
ATOM 719 O O . ARG A 1 96 ? -24.615 0.242 29.371 1.00 76.38 96 ARG A O 1
ATOM 726 N N . TYR A 1 97 ? -22.771 1.081 28.400 1.00 74.44 97 TYR A N 1
ATOM 727 C CA . TYR A 1 97 ? -22.615 2.171 29.373 1.00 74.44 97 TYR A CA 1
ATOM 728 C C . TYR A 1 97 ? -23.796 3.144 29.338 1.00 74.44 97 TYR A C 1
ATOM 730 O O . TYR A 1 97 ? -24.309 3.501 30.395 1.00 74.44 97 TYR A O 1
ATOM 738 N N . VAL A 1 98 ? -24.285 3.496 28.144 1.00 78.31 98 VAL A N 1
ATOM 739 C CA . VAL A 1 98 ? -25.452 4.382 27.972 1.00 78.31 98 VAL A CA 1
ATOM 740 C C . VAL A 1 98 ? -26.722 3.776 28.576 1.00 78.31 98 VAL A C 1
ATOM 742 O O . VAL A 1 98 ? -27.530 4.494 29.155 1.00 78.31 98 VAL A O 1
ATOM 745 N N . THR A 1 99 ? -26.882 2.450 28.508 1.00 77.19 99 THR A N 1
ATOM 746 C CA . THR A 1 99 ? -28.031 1.764 29.132 1.00 77.19 99 THR A CA 1
ATOM 747 C C . THR A 1 99 ? -27.970 1.809 30.664 1.00 77.19 99 THR A C 1
ATOM 749 O O . THR A 1 99 ? -29.003 1.855 31.324 1.00 77.19 99 THR A O 1
ATOM 752 N N . LEU A 1 100 ? -26.764 1.785 31.241 1.00 76.38 100 LEU A N 1
ATOM 753 C CA . LEU A 1 100 ? -26.552 1.798 32.693 1.00 76.38 100 LEU A CA 1
ATOM 754 C C . LEU A 1 100 ? -26.569 3.213 33.292 1.00 76.38 100 LEU A C 1
ATOM 756 O O . LEU A 1 100 ? -26.921 3.368 34.458 1.00 76.38 100 LEU A O 1
ATOM 760 N N . ALA A 1 101 ? -26.179 4.224 32.517 1.00 76.56 101 ALA A N 1
ATOM 761 C CA . ALA A 1 101 ? -26.091 5.617 32.942 1.00 76.56 101 ALA A CA 1
ATOM 762 C C . ALA A 1 101 ? -26.589 6.546 31.814 1.00 76.56 101 ALA A C 1
ATOM 764 O O . ALA A 1 101 ? -25.782 7.060 31.034 1.00 76.56 101 ALA A O 1
ATOM 765 N N . PRO A 1 102 ? -27.912 6.776 31.712 1.00 75.19 102 PRO A N 1
ATOM 766 C CA . PRO A 1 102 ? -28.508 7.554 30.623 1.00 75.19 102 PRO A CA 1
ATOM 767 C C . PRO A 1 102 ? -28.078 9.029 30.622 1.00 75.19 102 PRO A C 1
ATOM 769 O O . PRO A 1 102 ? -28.107 9.669 29.576 1.00 75.19 102 PRO A O 1
ATOM 772 N N . GLU A 1 103 ? -27.604 9.555 31.754 1.00 75.81 103 GLU A N 1
ATOM 773 C CA . GLU A 1 103 ? -27.034 10.907 31.868 1.00 75.81 103 GLU A CA 1
ATOM 774 C C . GLU A 1 103 ? -25.775 11.107 31.002 1.00 75.81 103 GLU A C 1
ATOM 776 O O . GLU A 1 103 ? -25.453 12.228 30.622 1.00 75.81 103 GLU A O 1
ATOM 781 N N . LEU A 1 104 ? -25.075 10.024 30.639 1.00 68.62 104 LEU A N 1
ATOM 782 C CA . LEU A 1 104 ? -23.883 10.063 29.784 1.00 68.62 104 LEU A CA 1
ATOM 783 C C . LEU A 1 104 ? -24.206 9.915 28.288 1.00 68.62 104 LEU A C 1
ATOM 785 O O . LEU A 1 104 ? -23.294 9.971 27.462 1.00 68.62 104 LEU A O 1
ATOM 789 N N . ALA A 1 105 ? -25.477 9.720 27.919 1.00 69.19 105 ALA A N 1
ATOM 790 C CA . ALA A 1 105 ? -25.887 9.413 26.548 1.00 69.19 105 ALA A CA 1
ATOM 791 C C . ALA A 1 105 ? -25.456 10.487 25.539 1.00 69.19 105 ALA A C 1
ATOM 793 O O . ALA A 1 105 ? -24.980 10.153 24.457 1.00 69.19 105 ALA A O 1
ATOM 794 N N . GLU A 1 106 ? -25.580 11.764 25.902 1.00 69.38 106 GLU A N 1
ATOM 795 C CA . GLU A 1 106 ? -25.259 12.890 25.018 1.00 69.38 106 GLU A CA 1
ATOM 796 C C . GLU A 1 106 ? -23.744 13.019 24.779 1.00 69.38 106 GLU A C 1
ATOM 798 O O . GLU A 1 106 ? -23.294 13.192 23.644 1.00 69.38 106 GLU A O 1
ATOM 803 N N . LEU A 1 107 ? -22.943 12.825 25.832 1.00 67.69 107 LEU A N 1
ATOM 804 C CA . LEU A 1 107 ? -21.481 12.875 25.763 1.00 67.69 107 LEU A CA 1
ATOM 805 C C . LEU A 1 107 ? -20.921 11.699 24.948 1.00 67.69 107 LEU A C 1
ATOM 807 O O . LEU A 1 107 ? -20.075 11.871 24.072 1.00 67.69 107 LEU A O 1
ATOM 811 N N . VAL A 1 108 ? -21.474 10.508 25.171 1.00 69.50 108 VAL A N 1
ATOM 812 C CA . VAL A 1 108 ? -21.113 9.286 24.451 1.00 69.50 108 VAL A CA 1
ATOM 813 C C . VAL A 1 108 ? -21.545 9.324 22.976 1.00 69.50 108 VAL A C 1
ATOM 815 O O . VAL A 1 108 ? -20.812 8.836 22.113 1.00 69.50 108 VAL A O 1
ATOM 818 N N . ALA A 1 109 ? -22.711 9.900 22.665 1.00 65.31 109 ALA A N 1
ATOM 819 C CA . ALA A 1 109 ? -23.199 10.050 21.293 1.00 65.31 109 ALA A CA 1
ATOM 820 C C . ALA A 1 109 ? -22.361 11.053 20.482 1.00 65.31 109 ALA A C 1
ATOM 822 O O . ALA A 1 109 ? -22.077 10.801 19.309 1.00 65.31 109 ALA A O 1
ATOM 823 N N . SER A 1 110 ? -21.917 12.145 21.114 1.00 62.06 110 SER A N 1
ATOM 824 C CA . SER A 1 110 ? -21.004 13.126 20.514 1.00 62.06 110 SER A CA 1
ATOM 825 C C . SER A 1 110 ? -19.658 12.493 20.132 1.00 62.06 110 SER A C 1
ATOM 827 O O . SER A 1 110 ? -19.212 12.606 18.986 1.00 62.06 110 SER A O 1
ATOM 829 N N . GLU A 1 111 ? -19.053 11.724 21.046 1.00 64.06 111 GLU A N 1
ATOM 830 C CA . GLU A 1 111 ? -17.813 10.988 20.765 1.00 64.06 111 GLU A CA 1
ATOM 831 C C . GLU A 1 111 ? -17.999 9.902 19.705 1.00 64.06 111 GLU A C 1
ATOM 833 O O . GLU A 1 111 ? -17.143 9.741 18.836 1.00 64.06 111 GLU A O 1
ATOM 838 N N . ALA A 1 112 ? -19.115 9.168 19.744 1.00 60.72 112 ALA A N 1
ATOM 839 C CA . ALA A 1 112 ? -19.410 8.144 18.750 1.00 60.72 112 ALA A CA 1
ATOM 840 C C . ALA A 1 112 ? -19.513 8.746 17.342 1.00 60.72 112 ALA A C 1
ATOM 842 O O . ALA A 1 112 ? -18.922 8.194 16.421 1.00 60.72 112 ALA A O 1
ATOM 843 N N . GLY A 1 113 ? -20.178 9.894 17.170 1.00 54.62 113 GLY A N 1
ATOM 844 C CA . GLY A 1 113 ? -20.277 10.581 15.877 1.00 54.62 113 GLY A CA 1
ATOM 845 C C . GLY A 1 113 ? -18.936 11.121 15.362 1.00 54.62 113 GLY A C 1
ATOM 846 O O . GLY A 1 113 ? -18.639 11.010 14.168 1.00 54.62 113 GLY A O 1
ATOM 847 N N . ALA A 1 114 ? -18.095 11.655 16.253 1.00 55.12 114 ALA A N 1
ATOM 848 C CA . ALA A 1 114 ? -16.758 12.141 15.907 1.00 55.12 114 ALA A CA 1
ATOM 849 C C . ALA A 1 114 ? -15.802 10.992 15.542 1.00 55.12 114 ALA A C 1
ATOM 851 O O . ALA A 1 114 ? -15.116 11.048 14.522 1.00 55.12 114 ALA A O 1
ATOM 852 N N . GLU A 1 115 ? -15.802 9.913 16.327 1.00 55.34 115 GLU A N 1
ATOM 853 C CA . GLU A 1 115 ? -14.964 8.737 16.092 1.00 55.34 115 GLU A CA 1
ATOM 854 C C . GLU A 1 115 ? -15.436 7.949 14.868 1.00 55.34 115 GLU A C 1
ATOM 856 O O . GLU A 1 115 ? -14.615 7.448 14.108 1.00 55.34 115 GLU A O 1
ATOM 861 N N . GLN A 1 116 ? -16.745 7.891 1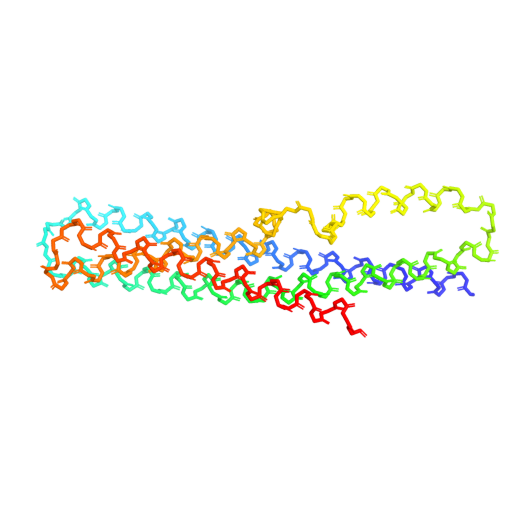4.620 1.00 51.03 116 GLN A N 1
ATOM 862 C CA . GLN A 1 116 ? -17.324 7.327 13.405 1.00 51.03 116 GLN A CA 1
ATOM 863 C C . GLN A 1 116 ? -16.938 8.149 12.172 1.00 51.03 116 GLN A C 1
ATOM 865 O O . GLN A 1 116 ? -16.579 7.570 11.159 1.00 51.03 116 GLN A O 1
ATOM 870 N N . SER A 1 117 ? -16.907 9.479 12.257 1.00 49.88 117 SER A N 1
ATOM 871 C CA . SER A 1 117 ? -16.434 10.332 11.155 1.00 49.88 117 SER A CA 1
ATOM 872 C C . SER A 1 117 ? -14.920 10.220 10.919 1.00 49.88 117 SER A C 1
ATOM 874 O O . SER A 1 117 ? -14.469 10.320 9.781 1.00 49.88 117 SER A O 1
ATOM 876 N N . ALA A 1 118 ? -14.139 9.982 11.978 1.00 51.25 118 ALA A N 1
ATOM 877 C CA . ALA A 1 118 ? -12.689 9.794 11.905 1.00 51.25 118 ALA A CA 1
ATOM 878 C C . ALA A 1 118 ? -12.273 8.367 11.491 1.00 51.25 118 ALA A C 1
ATOM 880 O O . ALA A 1 118 ? -11.228 8.189 10.870 1.00 51.25 118 ALA A O 1
ATOM 881 N N . THR A 1 119 ? -13.083 7.357 11.828 1.00 51.28 119 THR A N 1
ATOM 882 C CA . THR A 1 119 ? -12.801 5.925 11.603 1.00 51.28 119 THR A CA 1
ATOM 883 C C . THR A 1 119 ? -13.518 5.380 10.361 1.00 51.28 119 THR A C 1
ATOM 885 O O . THR A 1 119 ? -13.009 4.464 9.714 1.00 51.28 119 THR A O 1
ATOM 888 N N . MET A 1 120 ? -14.687 5.914 9.974 1.00 50.25 120 MET A N 1
ATOM 889 C CA . MET A 1 120 ? -15.450 5.369 8.847 1.00 50.25 120 MET A CA 1
ATOM 890 C C . MET A 1 120 ? -14.937 5.843 7.489 1.00 50.25 120 MET A C 1
ATOM 892 O O . MET A 1 120 ? -15.299 6.893 6.956 1.00 50.25 120 MET A O 1
ATOM 896 N N . LEU A 1 121 ? -14.267 4.895 6.841 1.00 50.91 121 LEU A N 1
ATOM 897 C CA . LEU A 1 121 ? -14.750 4.277 5.603 1.00 50.91 121 LEU A CA 1
ATOM 898 C C . LEU A 1 121 ? -16.294 4.260 5.538 1.00 50.91 121 LEU A C 1
ATOM 900 O O . LEU A 1 121 ? -16.936 3.267 5.874 1.00 50.91 121 LEU A O 1
ATOM 904 N N . THR A 1 122 ? -16.914 5.365 5.121 1.00 46.09 122 THR A N 1
ATOM 905 C CA . THR A 1 122 ? -18.348 5.373 4.804 1.00 46.09 122 THR A CA 1
ATOM 906 C C . THR A 1 122 ? -18.572 4.377 3.660 1.00 46.09 122 THR A C 1
ATOM 908 O O . THR A 1 122 ? -17.951 4.545 2.602 1.00 46.09 122 THR A O 1
ATOM 911 N N . PRO A 1 123 ? -19.428 3.347 3.821 1.00 41.06 123 PRO A N 1
ATOM 912 C CA . PRO A 1 123 ? -19.688 2.384 2.764 1.00 41.06 123 PRO A CA 1
ATOM 913 C C . PRO A 1 123 ? -20.285 3.123 1.566 1.00 41.06 123 PRO A C 1
ATOM 915 O O . PRO A 1 123 ? -21.426 3.575 1.599 1.00 41.06 123 PRO A O 1
ATOM 918 N N . GLY A 1 124 ? -19.489 3.284 0.511 1.00 46.31 124 GLY A N 1
ATOM 919 C CA . GLY A 1 124 ? -19.991 3.678 -0.800 1.00 46.31 124 GLY A CA 1
ATOM 920 C C . GLY A 1 124 ? -19.524 5.009 -1.374 1.00 46.31 124 GLY A C 1
ATOM 921 O O . GLY A 1 124 ? -19.945 5.287 -2.494 1.00 46.31 124 GLY A O 1
ATOM 922 N N . ARG A 1 125 ? -18.673 5.823 -0.716 1.00 42.16 125 ARG A N 1
ATOM 923 C CA . ARG A 1 125 ? -18.421 7.175 -1.259 1.00 42.16 125 ARG A CA 1
ATOM 924 C C . ARG A 1 125 ? -17.153 7.440 -2.069 1.00 42.16 125 ARG A C 1
ATOM 926 O O . ARG A 1 125 ? -17.268 8.283 -2.953 1.00 42.16 125 ARG A O 1
ATOM 933 N N . GLN A 1 126 ? -16.005 6.767 -1.926 1.00 52.38 126 GLN A N 1
ATOM 934 C CA . GLN A 1 126 ? -14.867 7.081 -2.819 1.00 52.38 126 GLN A CA 1
ATOM 935 C C . GLN A 1 126 ? -13.963 5.883 -3.141 1.00 52.38 126 GLN A C 1
ATOM 937 O O . GLN A 1 126 ? -13.328 5.305 -2.267 1.00 52.38 126 GLN A O 1
ATOM 942 N N . VAL A 1 127 ? -13.830 5.571 -4.436 1.00 48.66 127 VAL A N 1
ATOM 943 C CA . VAL A 1 127 ? -12.876 4.584 -4.987 1.00 48.66 127 VAL A CA 1
ATOM 944 C C . VAL A 1 127 ? -11.436 4.870 -4.525 1.00 48.66 127 VAL A C 1
ATOM 946 O O . VAL A 1 127 ? -10.663 3.943 -4.324 1.00 48.66 127 VAL A O 1
ATOM 949 N N . PHE A 1 128 ? -11.115 6.142 -4.266 1.00 51.28 128 PHE A N 1
ATOM 950 C CA . PHE A 1 128 ? -9.811 6.608 -3.787 1.00 51.28 128 PHE A CA 1
ATOM 951 C C . PHE A 1 128 ? -9.632 6.582 -2.259 1.00 51.28 128 PHE A C 1
ATOM 953 O O . PHE A 1 128 ? -8.504 6.678 -1.786 1.00 51.28 128 PHE A O 1
ATOM 960 N N . GLN A 1 129 ? -10.698 6.420 -1.462 1.00 57.38 129 GLN A N 1
ATOM 961 C CA . GLN A 1 129 ? -10.569 6.366 0.006 1.00 57.38 129 GLN A CA 1
ATOM 962 C C . GLN A 1 129 ? -9.809 5.121 0.472 1.00 57.38 129 GLN A C 1
ATOM 964 O O . GLN A 1 129 ? -9.085 5.179 1.459 1.00 57.38 129 GLN A O 1
ATOM 969 N N . MET A 1 130 ? -9.915 4.011 -0.263 1.00 56.09 130 MET A N 1
ATOM 970 C CA . MET A 1 130 ? -9.151 2.794 0.030 1.00 56.09 130 MET A CA 1
ATOM 971 C C . MET A 1 130 ? -7.639 3.007 -0.137 1.00 56.09 130 MET A C 1
ATOM 973 O O . MET A 1 130 ? -6.873 2.360 0.568 1.00 56.09 130 MET A O 1
ATOM 977 N N . THR A 1 131 ? -7.214 3.943 -0.997 1.00 58.25 131 THR A N 1
ATOM 978 C CA . THR A 1 131 ? -5.806 4.338 -1.183 1.00 58.25 131 THR A CA 1
ATOM 979 C C . THR A 1 131 ? -5.279 5.220 -0.050 1.00 58.25 131 THR A C 1
ATOM 981 O O . THR A 1 131 ? -4.074 5.271 0.173 1.00 58.25 131 THR A O 1
ATOM 984 N N . LEU A 1 132 ? -6.168 5.894 0.687 1.00 61.78 132 LEU A N 1
ATOM 985 C CA . LEU A 1 132 ? -5.798 6.719 1.841 1.00 61.78 132 LEU A CA 1
ATOM 986 C C . LEU A 1 132 ? -5.467 5.880 3.083 1.00 61.78 132 LEU A C 1
ATOM 988 O O . LEU A 1 132 ? -4.960 6.418 4.064 1.00 61.78 132 LEU A O 1
ATOM 992 N N . THR A 1 133 ? -5.731 4.569 3.059 1.00 75.75 133 THR A N 1
ATOM 993 C CA . THR A 1 133 ? -5.328 3.671 4.144 1.00 75.75 133 THR A CA 1
ATOM 994 C C . THR A 1 133 ? -3.847 3.308 4.026 1.00 75.75 133 THR A C 1
ATOM 996 O O . THR A 1 133 ? -3.274 3.299 2.936 1.00 75.75 133 THR A O 1
ATOM 999 N N . VAL A 1 134 ? -3.226 2.946 5.154 1.00 78.88 134 VAL A N 1
ATOM 1000 C CA . VAL A 1 134 ? -1.834 2.457 5.188 1.00 78.88 134 VAL A CA 1
ATOM 1001 C C . VAL A 1 134 ? -1.649 1.248 4.262 1.00 78.88 134 VAL A C 1
ATOM 1003 O O . VAL A 1 134 ? -0.652 1.156 3.556 1.00 78.88 134 VAL A O 1
ATOM 1006 N N . ALA A 1 135 ? -2.631 0.344 4.201 1.00 82.62 135 ALA A N 1
ATOM 1007 C CA . ALA A 1 135 ? -2.599 -0.773 3.261 1.00 82.62 135 ALA A CA 1
ATOM 1008 C C . ALA A 1 135 ? -2.673 -0.290 1.802 1.00 82.62 135 ALA A C 1
ATOM 1010 O O . ALA A 1 135 ? -1.877 -0.717 0.972 1.00 82.62 135 ALA A O 1
ATOM 1011 N N . GLY A 1 136 ? -3.581 0.634 1.483 1.00 84.12 136 GLY A N 1
ATOM 1012 C CA . GLY A 1 136 ? -3.755 1.142 0.124 1.00 84.12 136 GLY A CA 1
ATOM 1013 C C . GLY A 1 136 ? -2.509 1.828 -0.433 1.00 84.12 136 GLY A C 1
ATOM 1014 O O . GLY A 1 136 ? -2.110 1.542 -1.563 1.00 84.12 136 GLY A O 1
ATOM 1015 N N . SER A 1 137 ? -1.853 2.680 0.359 1.00 88.44 137 SER A N 1
ATOM 1016 C CA . SER A 1 137 ? -0.617 3.358 -0.054 1.00 88.44 137 SER A CA 1
ATOM 1017 C C . SER A 1 137 ? 0.519 2.367 -0.328 1.00 88.44 137 SER A C 1
ATOM 1019 O O . SER A 1 137 ? 1.188 2.464 -1.358 1.00 88.44 137 SER A O 1
ATOM 1021 N N . ILE A 1 138 ? 0.679 1.350 0.522 1.00 91.00 138 ILE A N 1
ATOM 1022 C CA . ILE A 1 138 ? 1.662 0.275 0.326 1.00 91.00 138 ILE A CA 1
ATOM 1023 C C . ILE A 1 138 ? 1.334 -0.545 -0.926 1.00 91.00 138 ILE A C 1
ATOM 1025 O O . ILE A 1 138 ? 2.239 -0.868 -1.695 1.00 91.00 138 ILE A O 1
ATOM 1029 N N . GLY A 1 139 ? 0.055 -0.837 -1.177 1.00 90.25 139 GLY A N 1
ATOM 1030 C CA . GLY A 1 139 ? -0.394 -1.537 -2.383 1.00 90.25 139 GLY A CA 1
ATOM 1031 C C . GLY A 1 139 ? -0.053 -0.779 -3.670 1.00 90.25 139 GLY A C 1
ATOM 1032 O O . GLY A 1 139 ? 0.438 -1.382 -4.622 1.00 90.25 139 GLY A O 1
ATOM 1033 N N . VAL A 1 140 ? -0.229 0.548 -3.682 1.00 91.75 140 VAL A N 1
ATOM 1034 C CA . VAL A 1 140 ? 0.159 1.400 -4.822 1.00 91.75 140 VAL A CA 1
ATOM 1035 C C . VAL A 1 140 ? 1.669 1.375 -5.042 1.00 91.75 140 VAL A C 1
ATOM 1037 O O . VAL A 1 140 ? 2.115 1.138 -6.162 1.00 91.75 140 VAL A O 1
ATOM 1040 N N . ILE A 1 141 ? 2.466 1.579 -3.988 1.00 94.19 141 ILE A N 1
ATOM 1041 C CA . ILE A 1 141 ? 3.934 1.567 -4.099 1.00 94.19 141 ILE A CA 1
ATOM 1042 C C . ILE A 1 141 ? 4.416 0.199 -4.597 1.00 94.19 141 ILE A C 1
ATOM 1044 O O . ILE A 1 141 ? 5.254 0.128 -5.492 1.00 94.19 141 ILE A O 1
ATOM 1048 N N . THR A 1 142 ? 3.838 -0.886 -4.080 1.00 94.69 142 THR A N 1
ATOM 1049 C CA . THR A 1 142 ? 4.129 -2.256 -4.529 1.00 94.69 142 THR A CA 1
ATOM 1050 C C . THR A 1 142 ? 3.795 -2.447 -6.008 1.00 94.69 142 THR A C 1
ATOM 1052 O O . THR A 1 142 ? 4.586 -3.036 -6.741 1.00 94.69 142 THR A O 1
ATOM 1055 N N . GLY A 1 143 ? 2.661 -1.914 -6.474 1.00 94.50 143 GLY A N 1
ATOM 1056 C CA . GLY A 1 143 ? 2.299 -1.933 -7.889 1.00 94.50 143 GLY A CA 1
ATOM 1057 C C . GLY A 1 143 ? 3.297 -1.179 -8.763 1.00 94.50 143 GLY A C 1
ATOM 1058 O O . GLY A 1 143 ? 3.728 -1.700 -9.788 1.00 94.50 143 GLY A O 1
ATOM 1059 N N . VAL A 1 144 ? 3.735 0.007 -8.340 1.00 95.19 144 VAL A N 1
ATOM 1060 C CA . VAL A 1 144 ? 4.764 0.777 -9.058 1.00 95.19 144 VAL A CA 1
ATOM 1061 C C . VAL A 1 144 ? 6.080 -0.000 -9.150 1.00 95.19 144 VAL A C 1
ATOM 1063 O O . VAL A 1 144 ? 6.663 -0.064 -10.230 1.00 95.19 144 VAL A O 1
ATOM 1066 N N . LEU A 1 145 ? 6.524 -0.631 -8.059 1.00 95.44 145 LEU A N 1
ATOM 1067 C CA . LEU A 1 145 ? 7.751 -1.437 -8.038 1.00 95.44 145 LEU A CA 1
ATOM 1068 C C . LEU A 1 145 ? 7.657 -2.657 -8.961 1.00 95.44 145 LEU A C 1
ATOM 1070 O O . LEU A 1 145 ? 8.566 -2.884 -9.754 1.00 95.44 145 LEU A O 1
ATOM 1074 N N . ALA A 1 146 ? 6.536 -3.380 -8.930 1.00 95.50 146 ALA A N 1
ATOM 1075 C CA . ALA A 1 146 ? 6.309 -4.530 -9.804 1.00 95.50 146 ALA A CA 1
ATOM 1076 C C . ALA A 1 146 ? 6.231 -4.125 -11.288 1.00 95.50 146 ALA A C 1
ATOM 1078 O O . ALA A 1 146 ? 6.706 -4.844 -12.167 1.00 95.50 146 ALA A O 1
ATOM 1079 N N . GLY A 1 147 ? 5.654 -2.955 -11.578 1.00 95.00 147 GLY A N 1
ATOM 1080 C CA . GLY A 1 147 ? 5.650 -2.378 -12.919 1.00 95.00 147 GLY A CA 1
ATOM 1081 C C . GLY A 1 147 ? 7.048 -1.979 -13.392 1.00 95.00 147 GLY A C 1
ATOM 1082 O O . GLY A 1 147 ? 7.421 -2.272 -14.527 1.00 95.00 147 GLY A O 1
ATOM 1083 N N . ALA A 1 148 ? 7.847 -1.358 -12.523 1.00 93.81 148 ALA A N 1
ATOM 1084 C CA . ALA A 1 148 ? 9.238 -1.035 -12.824 1.00 93.81 148 ALA A CA 1
ATOM 1085 C C . ALA A 1 148 ? 10.052 -2.306 -13.117 1.00 93.81 148 ALA A C 1
ATOM 1087 O O . ALA A 1 148 ? 10.745 -2.351 -14.131 1.00 93.81 148 ALA A O 1
ATOM 1088 N N . ASP A 1 149 ? 9.894 -3.351 -12.301 1.00 93.81 149 ASP A N 1
ATOM 1089 C CA . ASP A 1 149 ? 10.554 -4.650 -12.480 1.00 93.81 149 ASP A CA 1
ATOM 1090 C C . ASP A 1 149 ? 10.226 -5.265 -13.853 1.00 93.81 149 ASP A C 1
ATOM 1092 O O . ASP A 1 149 ? 11.114 -5.592 -14.643 1.00 93.81 149 ASP A O 1
ATOM 1096 N N . ALA A 1 150 ? 8.937 -5.311 -14.208 1.00 94.44 150 ALA A N 1
ATOM 1097 C CA . ALA A 1 150 ? 8.484 -5.815 -15.503 1.00 94.44 150 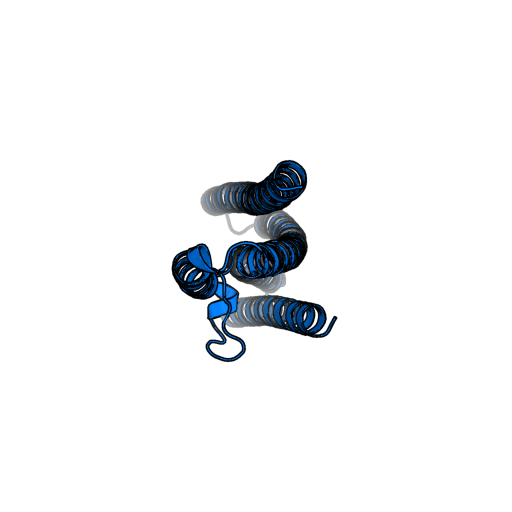ALA A CA 1
ATOM 1098 C C . ALA A 1 150 ? 8.986 -4.977 -16.693 1.00 94.44 150 ALA A C 1
ATOM 1100 O O . ALA A 1 150 ? 9.315 -5.530 -17.745 1.00 94.44 150 ALA A O 1
ATOM 1101 N N . GLY A 1 151 ? 9.058 -3.651 -16.544 1.00 92.50 151 GLY A N 1
ATOM 1102 C CA . GLY A 1 151 ? 9.588 -2.757 -17.573 1.00 92.50 151 GLY A CA 1
ATOM 1103 C C . GLY A 1 151 ? 11.091 -2.946 -17.797 1.00 92.50 151 GLY A C 1
ATOM 1104 O O . GLY A 1 151 ? 11.535 -3.030 -18.945 1.00 92.50 151 GLY A O 1
ATOM 1105 N N . VAL A 1 152 ? 11.866 -3.073 -16.714 1.00 91.31 152 VAL A N 1
ATOM 1106 C CA . VAL A 1 152 ? 13.311 -3.347 -16.769 1.00 91.31 152 VAL A CA 1
ATOM 1107 C C . VAL A 1 152 ? 13.572 -4.711 -17.404 1.00 91.31 152 VAL A C 1
ATOM 1109 O O . VAL A 1 152 ? 14.403 -4.810 -18.309 1.00 91.31 152 VAL A O 1
ATOM 1112 N N . LEU A 1 153 ? 12.816 -5.741 -17.015 1.00 91.38 153 LEU A N 1
ATOM 1113 C CA . LEU A 1 153 ? 12.873 -7.067 -17.633 1.00 91.38 153 LEU A CA 1
ATOM 1114 C C . LEU A 1 153 ? 12.571 -7.014 -19.134 1.00 91.38 153 LEU A C 1
ATOM 1116 O O . LEU A 1 153 ? 13.338 -7.550 -19.934 1.00 91.38 153 LEU A O 1
ATOM 1120 N N . ALA A 1 154 ? 11.490 -6.340 -19.536 1.00 91.69 154 ALA A N 1
ATOM 1121 C CA . ALA A 1 154 ? 11.115 -6.218 -20.943 1.00 91.69 154 ALA A CA 1
ATOM 1122 C C . ALA A 1 154 ? 12.215 -5.530 -21.766 1.00 91.69 154 ALA A C 1
ATOM 1124 O O . ALA A 1 154 ? 12.577 -6.006 -22.844 1.00 91.69 154 ALA A O 1
ATOM 1125 N N . TYR A 1 155 ? 12.788 -4.444 -21.246 1.00 89.25 155 TYR A N 1
ATOM 1126 C CA . TYR A 1 155 ? 13.895 -3.746 -21.897 1.00 89.25 155 TYR A CA 1
ATOM 1127 C C . TYR A 1 155 ? 15.170 -4.602 -21.966 1.00 89.25 155 TYR A C 1
ATOM 1129 O O . TYR A 1 155 ? 15.850 -4.622 -22.994 1.00 89.25 155 TYR A O 1
ATOM 1137 N N . GLY A 1 156 ? 15.466 -5.360 -20.905 1.00 86.88 156 GLY A N 1
ATOM 1138 C CA . GLY A 1 156 ? 16.570 -6.320 -20.859 1.00 86.88 156 GLY A CA 1
ATOM 1139 C C . GLY A 1 156 ? 16.449 -7.445 -21.889 1.00 86.88 156 GLY A C 1
ATOM 1140 O O . GLY A 1 156 ? 17.455 -7.881 -22.439 1.00 86.88 156 GLY A O 1
ATOM 1141 N N . LEU A 1 157 ? 15.220 -7.847 -22.224 1.00 87.75 157 LEU A N 1
ATOM 1142 C CA . LEU A 1 157 ? 14.897 -8.812 -23.283 1.00 87.75 157 LEU A CA 1
ATOM 1143 C C . LEU A 1 157 ? 14.870 -8.189 -24.693 1.00 87.75 157 LEU A C 1
ATOM 1145 O O . LEU A 1 157 ? 14.266 -8.742 -25.610 1.00 87.75 157 LEU A O 1
ATOM 1149 N N . HIS A 1 158 ? 15.536 -7.047 -24.882 1.00 86.75 158 HIS A N 1
ATOM 1150 C CA . HIS A 1 158 ? 15.644 -6.317 -26.149 1.00 86.75 158 HIS A CA 1
ATOM 1151 C C . HIS A 1 158 ? 14.338 -5.698 -26.675 1.00 86.75 158 HIS A C 1
ATOM 1153 O O . HIS A 1 158 ? 14.263 -5.346 -27.855 1.00 86.75 158 HIS A O 1
ATOM 1159 N N . ALA A 1 159 ? 13.318 -5.496 -25.832 1.00 86.75 159 ALA A N 1
ATOM 1160 C CA . ALA A 1 159 ? 12.177 -4.679 -26.233 1.00 86.75 159 ALA A CA 1
ATOM 1161 C C . ALA A 1 159 ? 12.605 -3.218 -26.456 1.00 86.75 159 ALA A C 1
ATOM 1163 O O . ALA A 1 159 ? 13.456 -2.672 -25.748 1.00 86.75 159 ALA A O 1
ATOM 1164 N N . ALA A 1 160 ? 11.976 -2.551 -27.426 1.00 90.50 160 ALA A N 1
ATOM 1165 C CA . ALA A 1 160 ? 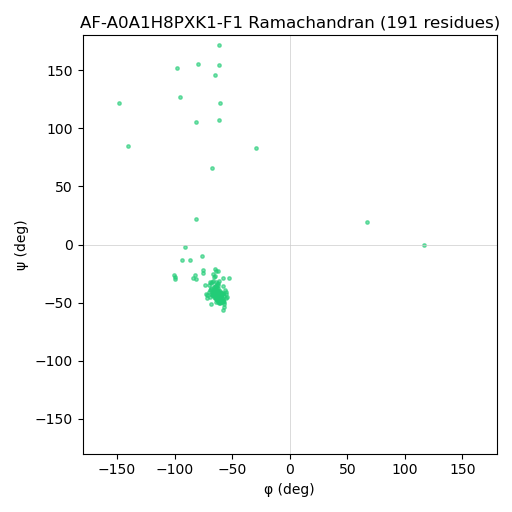12.137 -1.111 -27.580 1.00 90.50 160 ALA A CA 1
ATOM 1166 C C . ALA A 1 160 ? 11.629 -0.373 -26.326 1.00 90.50 160 ALA A C 1
ATOM 1168 O O . ALA A 1 160 ? 10.741 -0.853 -25.617 1.00 90.50 160 ALA A O 1
ATOM 1169 N N . PHE A 1 161 ? 12.164 0.825 -26.080 1.00 88.00 161 PHE A N 1
ATOM 1170 C CA . PHE A 1 161 ? 11.853 1.612 -24.883 1.00 88.00 161 PHE A CA 1
ATOM 1171 C C . PHE A 1 161 ? 10.345 1.857 -24.694 1.00 88.00 161 PHE A C 1
ATOM 1173 O O . PHE A 1 161 ? 9.819 1.639 -23.608 1.00 88.00 161 PHE A O 1
ATOM 1180 N N . GLY A 1 162 ? 9.628 2.235 -25.760 1.00 92.50 162 GLY A N 1
ATOM 1181 C CA . GLY A 1 162 ? 8.180 2.479 -25.705 1.00 92.50 162 GLY A CA 1
ATOM 1182 C C . GLY A 1 162 ? 7.371 1.259 -25.234 1.00 92.50 162 GLY A C 1
ATOM 1183 O O . GLY A 1 162 ? 6.662 1.359 -24.233 1.00 92.50 162 GLY A O 1
ATOM 1184 N N . PRO A 1 163 ? 7.493 0.095 -25.900 1.00 91.69 163 PRO A N 1
ATOM 1185 C CA . PRO A 1 163 ? 6.874 -1.150 -25.449 1.00 91.69 163 PRO A CA 1
ATOM 1186 C C . PRO A 1 163 ? 7.254 -1.561 -24.022 1.00 91.69 163 PRO A C 1
ATOM 1188 O O . PRO A 1 163 ? 6.377 -1.977 -23.272 1.00 91.69 163 PRO A O 1
ATOM 1191 N N . ALA A 1 164 ? 8.521 -1.412 -23.619 1.00 90.94 164 ALA A N 1
ATOM 1192 C CA . ALA A 1 164 ? 8.967 -1.756 -22.266 1.00 90.94 164 ALA A CA 1
ATOM 1193 C C . ALA A 1 164 ? 8.277 -0.899 -21.189 1.00 90.94 164 ALA A C 1
ATOM 1195 O O . ALA A 1 164 ? 7.785 -1.430 -20.191 1.00 90.94 164 ALA A O 1
ATOM 1196 N N . VAL A 1 165 ? 8.150 0.411 -21.426 1.00 92.94 165 VAL A N 1
ATOM 1197 C CA . VAL A 1 165 ? 7.379 1.317 -20.556 1.00 92.94 165 VAL A CA 1
ATOM 1198 C C . VAL A 1 165 ? 5.900 0.926 -20.533 1.00 92.94 165 VAL A C 1
ATOM 1200 O O . VAL A 1 165 ? 5.286 0.915 -19.468 1.00 92.94 165 VAL A O 1
ATOM 1203 N N . GLY A 1 166 ? 5.332 0.557 -21.685 1.00 94.31 166 GLY A N 1
ATOM 1204 C CA . GLY A 1 166 ? 3.950 0.083 -21.783 1.00 94.31 166 GLY A CA 1
ATOM 1205 C C . GLY A 1 166 ? 3.691 -1.180 -20.956 1.00 94.31 166 GLY A C 1
ATOM 1206 O O . GLY A 1 166 ? 2.707 -1.232 -20.219 1.00 94.31 166 GLY A O 1
ATOM 1207 N N . VAL A 1 167 ? 4.592 -2.167 -21.021 1.00 94.31 167 VAL A N 1
ATOM 1208 C CA . VAL A 1 167 ? 4.523 -3.393 -20.208 1.00 94.31 167 VAL A CA 1
ATOM 1209 C C . VAL A 1 167 ? 4.609 -3.056 -18.723 1.00 94.31 167 VAL A C 1
ATOM 1211 O O . VAL A 1 167 ? 3.763 -3.507 -17.952 1.00 94.31 167 VAL A O 1
ATOM 1214 N N . GLY A 1 168 ? 5.572 -2.222 -18.325 1.00 93.81 168 GLY A N 1
ATOM 1215 C CA . GLY A 1 168 ? 5.724 -1.831 -16.926 1.00 93.81 168 GLY A CA 1
ATOM 1216 C C . GLY A 1 168 ? 4.504 -1.087 -16.377 1.00 93.81 168 GLY A C 1
ATOM 1217 O O . GLY A 1 168 ? 3.995 -1.426 -15.309 1.00 93.81 168 GLY A O 1
ATOM 1218 N N . ALA A 1 169 ? 3.961 -0.133 -17.137 1.00 93.81 169 ALA A N 1
ATOM 1219 C CA . ALA A 1 169 ? 2.742 0.583 -16.764 1.00 93.81 169 ALA A CA 1
ATOM 1220 C C . ALA A 1 169 ? 1.532 -0.359 -16.653 1.00 93.81 169 ALA A C 1
ATOM 1222 O O . ALA A 1 169 ? 0.764 -0.264 -15.694 1.00 93.81 169 ALA A O 1
ATOM 1223 N N . ALA A 1 170 ? 1.376 -1.292 -17.596 1.00 95.56 170 ALA A N 1
ATOM 1224 C CA . ALA A 1 170 ? 0.290 -2.265 -17.580 1.00 95.56 170 ALA A CA 1
ATOM 1225 C C . ALA A 1 170 ? 0.380 -3.206 -16.368 1.00 95.56 170 ALA A C 1
ATOM 1227 O O . ALA A 1 170 ? -0.621 -3.405 -15.678 1.00 95.56 170 ALA A O 1
ATOM 1228 N N . VAL A 1 171 ? 1.570 -3.738 -16.070 1.00 95.81 171 VAL A N 1
ATOM 1229 C CA . VAL A 1 171 ? 1.796 -4.601 -14.901 1.00 95.81 171 VAL A CA 1
ATOM 1230 C C . VAL A 1 171 ? 1.569 -3.828 -13.605 1.00 95.81 171 VAL A C 1
ATOM 1232 O O . VAL A 1 171 ? 0.848 -4.310 -12.733 1.00 95.81 171 VAL 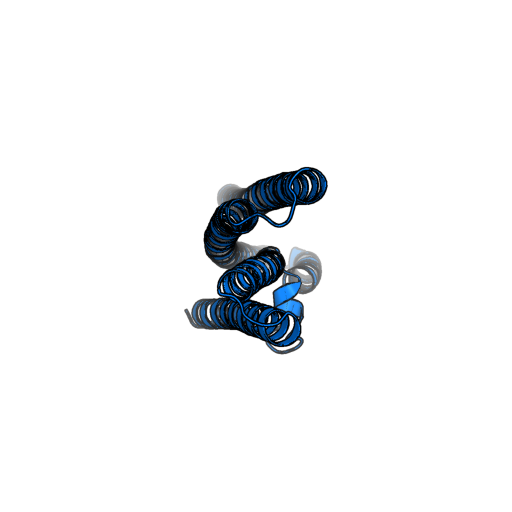A O 1
ATOM 1235 N N . GLY A 1 172 ? 2.099 -2.609 -13.486 1.00 93.19 172 GLY A N 1
ATOM 1236 C CA . GLY A 1 172 ? 1.929 -1.814 -12.272 1.00 93.19 172 GLY A CA 1
ATOM 1237 C C . GLY A 1 172 ? 0.475 -1.420 -12.006 1.00 93.19 172 GLY A C 1
ATOM 1238 O O . GLY A 1 172 ? 0.004 -1.504 -10.866 1.00 93.19 172 GLY A O 1
ATOM 1239 N N . LEU A 1 173 ? -0.277 -1.079 -13.058 1.00 92.94 173 LEU A N 1
ATOM 1240 C CA . LEU A 1 173 ? -1.723 -0.862 -12.968 1.00 92.94 173 LEU A CA 1
ATOM 1241 C C . LEU A 1 173 ? -2.456 -2.142 -12.564 1.00 92.94 173 LEU A C 1
ATOM 1243 O O . LEU A 1 173 ? -3.307 -2.098 -11.677 1.00 92.94 173 LEU A O 1
ATOM 1247 N N . LEU A 1 174 ? -2.118 -3.280 -13.173 1.00 94.31 174 LEU A N 1
ATOM 1248 C CA . LEU A 1 174 ? -2.741 -4.565 -12.863 1.00 94.31 174 LEU A CA 1
ATOM 1249 C C . LEU A 1 174 ? -2.530 -4.948 -11.396 1.00 94.31 174 LEU A C 1
ATOM 1251 O O . LEU A 1 174 ? -3.494 -5.322 -10.725 1.00 94.31 174 LEU A O 1
ATOM 1255 N N . VAL A 1 175 ? -1.309 -4.813 -10.875 1.00 93.19 175 VAL A N 1
ATOM 1256 C CA . VAL A 1 175 ? -0.999 -5.105 -9.468 1.00 93.19 175 VAL A CA 1
ATOM 1257 C C . VAL A 1 175 ? -1.758 -4.155 -8.544 1.00 93.19 175 VAL A C 1
ATOM 1259 O O . VAL A 1 175 ? -2.437 -4.618 -7.630 1.00 93.19 175 VAL A O 1
ATOM 1262 N N . THR A 1 176 ? -1.748 -2.851 -8.829 1.00 90.38 176 THR A N 1
ATOM 1263 C CA . THR A 1 176 ? -2.472 -1.850 -8.025 1.00 90.38 176 THR A CA 1
ATOM 1264 C C . THR A 1 176 ? -3.976 -2.139 -7.980 1.00 90.38 176 THR A C 1
ATOM 1266 O O . THR A 1 176 ? -4.581 -2.165 -6.907 1.00 90.38 176 THR A O 1
ATOM 1269 N N . VAL A 1 177 ? -4.586 -2.423 -9.136 1.00 89.25 177 VAL A N 1
ATOM 1270 C CA . VAL A 1 177 ? -6.010 -2.777 -9.235 1.00 89.25 177 VAL A CA 1
ATOM 1271 C C . VAL A 1 177 ? -6.300 -4.084 -8.502 1.00 89.25 177 VAL A C 1
ATOM 1273 O O . VAL A 1 177 ? -7.347 -4.202 -7.864 1.00 89.25 177 VAL A O 1
ATOM 1276 N N . THR A 1 178 ? -5.392 -5.058 -8.562 1.00 90.81 178 THR A N 1
ATOM 1277 C CA . THR A 1 178 ? -5.541 -6.340 -7.860 1.00 90.81 178 THR A CA 1
ATOM 1278 C C . THR A 1 178 ? -5.498 -6.149 -6.347 1.00 90.81 178 THR A C 1
ATOM 1280 O O . THR A 1 178 ? -6.378 -6.663 -5.659 1.00 90.81 178 THR A O 1
ATOM 1283 N N . CYS A 1 179 ? -4.555 -5.360 -5.827 1.00 87.94 179 CYS A N 1
ATOM 1284 C CA . CYS A 1 179 ? -4.490 -4.995 -4.410 1.00 87.94 179 CYS A CA 1
ATOM 1285 C C . CYS A 1 179 ? -5.777 -4.296 -3.952 1.00 87.94 179 CYS A C 1
ATOM 1287 O O . CYS A 1 179 ? -6.398 -4.708 -2.976 1.00 87.94 179 CYS A O 1
ATOM 1289 N N . ASP A 1 180 ? -6.241 -3.299 -4.701 1.00 86.12 180 ASP A N 1
ATOM 1290 C CA . ASP A 1 180 ? -7.461 -2.550 -4.392 1.00 86.12 180 ASP A CA 1
ATOM 1291 C C . ASP A 1 180 ? -8.725 -3.442 -4.453 1.00 86.12 180 ASP A C 1
ATOM 1293 O O . ASP A 1 180 ? -9.599 -3.400 -3.582 1.00 86.12 180 ASP A O 1
ATOM 1297 N N . ARG A 1 181 ? -8.815 -4.343 -5.443 1.00 86.00 181 ARG A N 1
ATOM 1298 C CA . ARG A 1 181 ? -9.866 -5.379 -5.526 1.00 86.00 181 ARG A CA 1
ATOM 1299 C C . ARG A 1 181 ? -9.811 -6.333 -4.332 1.00 86.00 181 ARG A C 1
ATOM 1301 O O . ARG A 1 181 ? -10.860 -6.628 -3.762 1.00 86.00 181 ARG A O 1
ATOM 1308 N N . PHE A 1 182 ? -8.622 -6.791 -3.947 1.00 86.31 182 PHE A N 1
ATOM 1309 C CA . PHE A 1 182 ? -8.419 -7.704 -2.824 1.00 86.31 182 PHE A CA 1
ATOM 1310 C C . PHE A 1 182 ? -8.814 -7.060 -1.492 1.00 86.31 182 PHE A C 1
ATOM 1312 O O . PHE A 1 182 ? -9.572 -7.655 -0.726 1.00 86.31 182 PHE A O 1
ATOM 1319 N N . GLN A 1 183 ? -8.377 -5.819 -1.255 1.00 82.88 183 GLN A N 1
ATOM 1320 C CA . GLN A 1 183 ? -8.756 -5.030 -0.085 1.00 82.88 183 GLN A CA 1
ATOM 1321 C C . GLN A 1 183 ? -10.281 -4.895 -0.015 1.00 82.88 183 GLN A C 1
ATOM 1323 O O . GLN A 1 183 ? -10.885 -5.279 0.985 1.00 82.88 183 GLN A O 1
ATOM 1328 N N . ARG A 1 184 ? -10.941 -4.466 -1.099 1.00 80.06 184 ARG A N 1
ATOM 1329 C CA . ARG A 1 184 ? -12.411 -4.358 -1.132 1.00 80.06 184 ARG A CA 1
ATOM 1330 C C . ARG A 1 184 ? -13.127 -5.687 -0.894 1.00 80.06 184 ARG A C 1
ATOM 1332 O O . ARG A 1 184 ? -14.107 -5.717 -0.151 1.00 80.06 184 ARG A O 1
ATOM 1339 N N . ALA A 1 185 ? -12.654 -6.779 -1.495 1.00 81.75 185 ALA A N 1
ATOM 1340 C CA . ALA A 1 185 ? -13.246 -8.101 -1.304 1.00 81.75 185 ALA A CA 1
ATOM 1341 C C . ALA A 1 185 ? -13.178 -8.529 0.169 1.00 81.75 185 ALA A C 1
ATOM 1343 O O . ALA A 1 185 ? -14.197 -8.929 0.736 1.00 81.75 185 ALA A O 1
ATOM 1344 N N . ARG A 1 186 ? -12.016 -8.358 0.811 1.00 81.50 186 ARG A N 1
ATOM 1345 C CA . ARG A 1 186 ? -11.814 -8.667 2.233 1.00 81.50 186 ARG A CA 1
ATOM 1346 C C . ARG A 1 186 ? -12.685 -7.807 3.149 1.00 81.50 186 ARG A C 1
ATOM 1348 O O . ARG A 1 186 ? -13.366 -8.359 4.008 1.00 81.50 186 ARG A O 1
ATOM 1355 N N . TRP A 1 187 ? -12.756 -6.499 2.906 1.00 75.56 187 TRP A N 1
ATOM 1356 C CA . TRP A 1 187 ? -13.639 -5.594 3.651 1.00 75.56 187 TRP A CA 1
ATOM 1357 C C . TRP A 1 187 ? -15.120 -5.971 3.509 1.00 75.56 187 TRP A C 1
ATOM 1359 O O . TRP A 1 187 ? -15.849 -6.012 4.496 1.00 75.56 187 TRP A O 1
ATOM 1369 N N . SER A 1 188 ? -15.569 -6.331 2.303 1.00 73.88 188 SER A N 1
ATOM 1370 C CA . SER A 1 188 ? -16.952 -6.781 2.088 1.00 73.88 188 SER A CA 1
ATOM 1371 C C . SER A 1 188 ? -17.278 -8.104 2.792 1.00 73.88 188 SER A C 1
ATOM 1373 O O . SER A 1 188 ? -18.439 -8.366 3.098 1.00 73.88 188 SER A O 1
ATOM 1375 N N . GLY A 1 189 ? -16.276 -8.963 3.007 1.00 69.38 189 GLY A N 1
ATOM 1376 C CA . GLY A 1 189 ? -16.415 -10.181 3.801 1.00 69.38 189 GLY A CA 1
ATOM 1377 C C . GLY A 1 189 ? -16.541 -9.861 5.287 1.00 69.38 189 GLY A C 1
ATOM 1378 O O . GLY A 1 189 ? -17.463 -10.348 5.927 1.00 69.38 189 GLY A O 1
ATOM 1379 N N . ALA A 1 190 ? -15.681 -8.977 5.799 1.00 68.88 190 ALA A N 1
ATOM 1380 C CA . ALA A 1 190 ? -15.679 -8.568 7.203 1.00 68.88 190 ALA A CA 1
ATOM 1381 C C . ALA A 1 190 ? -16.960 -7.832 7.635 1.00 68.88 190 ALA A C 1
ATOM 1383 O O . ALA A 1 190 ? -17.375 -7.969 8.774 1.00 68.88 190 ALA A O 1
ATOM 1384 N N . ILE A 1 191 ? -17.599 -7.072 6.738 1.00 64.75 191 ILE A N 1
ATOM 1385 C CA . ILE A 1 191 ? -18.869 -6.376 7.029 1.00 64.75 191 ILE A CA 1
ATOM 1386 C C . ILE A 1 191 ? -20.071 -7.341 7.047 1.00 64.75 191 ILE A C 1
ATOM 1388 O O . ILE A 1 191 ? -21.096 -7.033 7.647 1.00 64.75 191 ILE A O 1
ATOM 1392 N N . ARG A 1 192 ? -19.980 -8.483 6.352 1.00 57.31 192 ARG A N 1
ATOM 1393 C CA . ARG A 1 192 ? -21.074 -9.466 6.241 1.00 57.31 192 ARG A CA 1
ATOM 1394 C C . ARG A 1 192 ? -21.013 -10.585 7.284 1.00 57.31 192 ARG A C 1
ATOM 1396 O O . ARG A 1 192 ? -21.982 -11.335 7.374 1.00 57.31 192 ARG A O 1
ATOM 1403 N N . ALA A 1 193 ? -19.887 -10.725 7.978 1.00 54.16 193 ALA A N 1
ATOM 1404 C CA . ALA A 1 193 ? -19.681 -11.685 9.061 1.00 54.16 193 ALA A CA 1
ATOM 1405 C C . ALA A 1 193 ? -20.173 -11.105 10.391 1.00 54.16 193 ALA A C 1
ATOM 1407 O O . ALA A 1 193 ? -20.727 -11.894 11.186 1.00 54.16 193 ALA A O 1
#

Solvent-accessible surface area (backbone atoms only — not comparable to full-atom values): 10002 Å² total; per-residue (Å²): 110,70,69,60,55,51,50,50,49,51,50,40,51,50,52,36,52,50,41,52,50,52,41,51,52,49,52,50,53,49,52,50,51,48,52,54,47,54,51,51,46,54,55,47,63,75,74,47,71,104,47,78,68,55,50,54,53,49,38,56,49,30,49,53,47,22,51,51,27,49,57,48,21,56,50,30,48,51,39,53,53,52,40,49,54,37,49,52,53,50,51,55,52,51,54,52,50,33,75,77,39,62,89,48,38,66,65,52,50,53,50,49,54,52,48,45,66,75,66,49,80,61,92,85,77,56,91,63,57,59,46,74,36,76,30,28,46,37,27,44,53,23,8,50,33,44,5,51,29,46,16,50,50,36,37,67,71,71,41,55,70,68,61,12,52,51,49,7,52,51,45,14,49,49,42,28,51,49,43,54,51,51,52,51,54,51,51,58,48,65,76,73,107

Mean predicted aligned error: 8.39 Å

Sequence (193 aa):
MVTLLTTEHYNLQTRRAATIGEANGRASIFLGAVSAGLIAIGFHGTSSGRAPGTVLFDVLVLSCLSFLGGVTFLRCVELAIDDWQYYLGITALRQRYVTLAPELAELVASEAGAEQSATMLTPGRQVFQMTLTVAGSIGVITGVLAGADAGVLAYGLHAAFGPAVGVGAAVGLLVTVTCDRFQRARWSGAIRA

Radius of gyration: 22.35 Å; Cα contacts (8 Å, |Δi|>4): 160; chains: 1; bounding box: 57×25×65 Å

Secondary structure (DSSP, 8-state):
-HHHHHHHHHHHHHHHHHHHHHHHHHHHHHHHHHHHHHHHHHHHHHHS-S-HHHHHHHHHHHHHHHHHHHHHHHHHHHHHHHHHHHHHHHHHHHHHHHHH-GGGHHHHHHHHHHHHHHH---TTS-TTGGGGSHHHHHHHHHHHHHHHHHHHHHHHTT--HHHHHHHHHHHHHHHHHHHHHHHHHHHHHHHH-

Nearest PDB structures (foldseek):
  8gl3-assembly1_A  TM=4.286E-01  e=6.224E-01  synthetic construct
  8j07-assembly1_3  TM=3.162E-01  e=1.315E+00  Homo sapiens
  7sqc-assembly1_1F  TM=2.355E-01  e=2.919E+00  Chlamydomonas reinhardtii

pLDDT: mean 80.91, std 13.74, range [41.06, 96.69]

Foldseek 3Di:
DVVVLVVVLVVLVVLLVVLVVVLVVLLVVLVVLVVVLVVVLVVLVVPDDPDLVNLVSLLVSLVVSLVSLVVSLVSLLVSLLSSVVSVVVNVVSLVVVCVVPVVCVVVSVVVVVVVCVVSDPPPPDDLCVCCVGSSLVSQLVSLLSQLVSQLSVCVSVVDDNVVSNVSSVVSSVVSSVVSSVVSVVSVVVSVVD